Protein 1KGD (pdb70)

InterPro domains:
  IPR000719 Protein kinase domain [PF00069] (12-276)
  IPR000719 Protein kinase domain [PS50011] (12-276)
  IPR001452 SH3 domain [PF07653] (629-674)
  IPR001452 SH3 domain [PS50002] (612-682)
  IPR001452 SH3 domain [SM00326] (615-681)
  IPR001478 PDZ domain [PF00595] (491-567)
  IPR001478 PDZ domain [PS50106] (490-571)
  IPR001478 PDZ domain [SM00228] (499-571)
  IPR004172 L27 domain [PS51022] (343-398)
  IPR004172 L27 domain [PS51022] (402-455)
  IPR004172 L27 domain [SM00569] (346-401)
  IPR004172 L27 domain [SM00569] (405-458)
  IPR008144 Guanylate kinase-like domain [PS50052] (739-911)
  IPR008145 Guanylate kinase/L-type calcium channel beta subunit [PF00625] (738-911)
  IPR008145 Guanylate kinase/L-type calcium channel beta subunit [SM00072] (738-914)
  IPR011009 Protein kinase-like domain superfamily [SSF56112] (7-292)
  IPR014775 L27 domain, C-terminal [PF02828] (347-395)
  IPR014775 L27 domain, C-terminal [PF02828] (406-455)
  IPR020590 Guanylate kinase, conserved site [PS00856] (774-791)
  IPR027417 P-loop containing nucleoside triphosphate hydrolase [G3DSA:3.40.50.300] (742-906)

CATH classification: 3.40.50.300 (+1 more: 3.30.63.10)

Organism: Homo sapiens (NCBI:txid9606)

Structure (mmCIF, N/CA/C/O backbone):
data_1KGD
#
_entry.id   1KGD
#
_cell.length_a   70.341
_cell.length_b   70.341
_cell.length_c   74.861
_cell.angle_alpha   90.00
_cell.angle_beta   90.00
_cell.angle_gamma   120.00
#
_symmetry.space_group_name_H-M   'P 32 2 1'
#
loop_
_entity.id
_entity.type
_entity.pdbx_description
1 polymer 'PERIPHERAL PLASMA MEMBRANE CASK'
2 non-polymer 'FORMIC ACID'
3 water water
#
loop_
_atom_site.group_PDB
_atom_site.id
_atom_site.type_symbol
_atom_site.label_atom_id
_atom_site.label_alt_id
_atom_site.label_comp_id
_atom_site.label_asym_id
_atom_site.label_entity_id
_atom_site.label_seq_id
_atom_site.pdbx_PDB_ins_code
_atom_site.Cartn_x
_atom_site.Cartn_y
_atom_site.Cartn_z
_atom_site.occupancy
_atom_site.B_iso_or_equiv
_atom_site.auth_seq_id
_atom_site.auth_comp_id
_atom_site.auth_asym_id
_atom_site.auth_atom_id
_atom_site.pdbx_PDB_model_num
ATOM 1 N N . HIS A 1 3 ? 23.380 42.595 25.842 1.00 33.59 732 HIS A N 1
ATOM 2 C CA . HIS A 1 3 ? 22.265 42.487 24.900 1.00 32.52 732 HIS A CA 1
ATOM 3 C C . HIS A 1 3 ? 20.904 42.597 25.576 1.00 31.70 732 HIS A C 1
ATOM 4 O O . HIS A 1 3 ? 20.616 41.873 26.528 1.00 32.10 732 HIS A O 1
ATOM 11 N N . MET A 1 4 ? 20.065 43.496 25.071 1.00 30.18 733 MET A N 1
ATOM 12 C CA . MET A 1 4 ? 18.705 43.633 25.575 1.00 29.02 733 MET A CA 1
ATOM 13 C C . MET A 1 4 ? 17.875 42.487 25.006 1.00 27.99 733 MET A C 1
ATOM 14 O O . MET A 1 4 ? 17.115 41.842 25.726 1.00 28.82 733 MET A O 1
ATOM 19 N N . ARG A 1 5 ? 18.020 42.251 23.705 1.00 26.07 734 ARG A N 1
ATOM 20 C CA . ARG A 1 5 ? 17.390 41.114 23.043 1.00 24.43 734 ARG A CA 1
ATOM 21 C C . ARG A 1 5 ? 18.512 40.131 22.762 1.00 23.08 734 ARG A C 1
ATOM 22 O O . ARG A 1 5 ? 19.538 40.502 22.193 1.00 23.22 734 ARG A O 1
ATOM 30 N N . LYS A 1 6 ? 18.323 38.888 23.185 1.00 21.23 735 LYS A N 1
ATOM 31 C CA . LYS A 1 6 ? 19.375 37.880 23.129 1.00 20.38 735 LYS A CA 1
ATOM 32 C C . LYS A 1 6 ? 19.106 36.757 22.136 1.00 18.83 735 LYS A C 1
ATOM 33 O O . LYS A 1 6 ? 19.979 35.907 21.898 1.00 18.31 735 LYS A O 1
ATOM 39 N N . THR A 1 7 ? 17.905 36.744 21.571 1.00 18.02 736 THR A N 1
ATOM 40 C CA . THR A 1 7 ? 17.503 35.675 20.683 1.00 17.59 736 THR A CA 1
ATOM 41 C C . THR A 1 7 ? 16.803 36.269 19.480 1.00 16.83 736 THR A C 1
ATOM 42 O O . THR A 1 7 ? 15.889 37.082 19.615 1.00 17.88 736 THR A O 1
ATOM 46 N N . LEU A 1 8 ? 17.267 35.892 18.298 1.00 15.70 737 LEU A N 1
ATOM 47 C CA . LEU A 1 8 ? 16.619 36.307 17.067 1.00 14.94 737 LEU A CA 1
ATOM 48 C C . LEU A 1 8 ? 15.769 35.132 16.625 1.00 14.78 737 LEU A C 1
ATOM 49 O O . LEU A 1 8 ? 16.285 34.080 16.24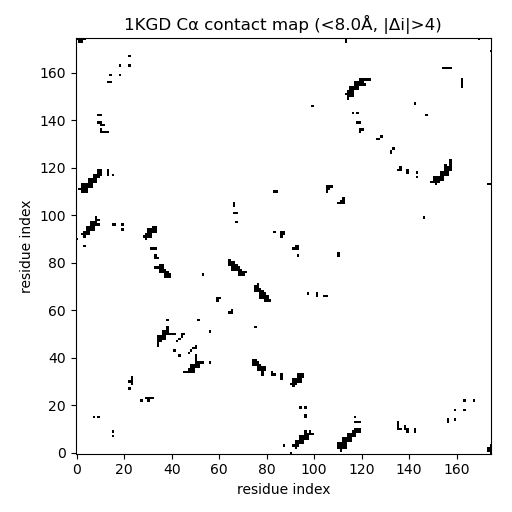2 1.00 14.75 737 LEU A O 1
ATOM 54 N N . VAL A 1 9 ? 14.454 35.301 16.714 1.00 14.13 738 VAL A N 1
ATOM 55 C CA . VAL A 1 9 ? 13.531 34.246 16.319 1.00 14.40 738 VAL A CA 1
ATOM 56 C C . VAL A 1 9 ? 13.045 34.544 14.911 1.00 13.82 738 VAL A C 1
ATOM 57 O O . VAL A 1 9 ? 12.496 35.617 14.658 1.00 14.87 738 VAL A O 1
ATOM 61 N N . LEU A 1 10 ? 13.266 33.606 13.999 1.00 12.81 739 LEU A N 1
ATOM 62 C CA . LEU A 1 10 ? 12.788 33.739 12.625 1.00 12.91 739 LEU A CA 1
ATOM 63 C C . LEU A 1 10 ? 11.588 32.832 12.422 1.00 12.80 739 LEU A C 1
ATOM 64 O O . LEU A 1 10 ? 11.708 31.601 12.436 1.00 13.30 739 LEU A O 1
ATOM 69 N N . LEU A 1 11 ? 10.423 33.450 12.257 1.00 12.44 740 LEU A N 1
ATOM 70 C CA . LEU A 1 11 ? 9.197 32.722 11.964 1.00 12.57 740 LEU A CA 1
ATOM 71 C C . LEU A 1 11 ? 8.993 32.783 10.465 1.00 12.56 740 LEU A C 1
ATOM 72 O O . LEU A 1 11 ? 9.420 33.737 9.805 1.00 12.38 740 LEU A O 1
ATOM 77 N N . GLY A 1 12 ? 8.357 31.759 9.911 1.00 12.76 741 GLY A N 1
ATOM 78 C CA . GLY A 1 12 ? 8.112 31.739 8.485 1.00 13.70 741 GLY A CA 1
ATOM 79 C C . GLY A 1 12 ? 7.747 30.368 7.991 1.00 13.58 741 GLY A C 1
ATOM 80 O O . GLY A 1 12 ? 7.946 29.371 8.679 1.00 14.52 741 GLY A O 1
ATOM 81 N N . ALA A 1 13 ? 7.180 30.321 6.794 1.00 13.87 742 ALA A N 1
ATOM 82 C CA . ALA A 1 13 ? 6.813 29.064 6.167 1.00 15.06 742 ALA A CA 1
ATOM 83 C C . ALA A 1 13 ? 8.056 28.249 5.845 1.00 15.87 742 ALA A C 1
ATOM 84 O O . ALA A 1 13 ? 9.129 28.793 5.586 1.00 15.94 742 ALA A O 1
ATOM 86 N N . HIS A 1 14 ? 7.911 26.934 5.868 1.00 17.22 743 HIS A N 1
ATOM 87 C CA . HIS A 1 14 ? 9.007 26.060 5.512 1.00 19.17 743 HIS A CA 1
ATOM 88 C C . HIS A 1 14 ? 9.414 26.325 4.069 1.00 19.01 743 HIS A C 1
ATOM 89 O O . HIS A 1 14 ? 8.574 26.364 3.169 1.00 20.07 743 HIS A O 1
ATOM 96 N N . GLY A 1 15 ? 10.707 26.555 3.865 1.00 18.71 744 GLY A N 1
ATOM 97 C CA . GLY A 1 15 ? 11.234 26.849 2.548 1.00 18.30 744 GLY A CA 1
ATOM 98 C C . GLY A 1 15 ? 11.268 28.319 2.153 1.00 16.90 744 GLY A C 1
ATOM 99 O O . GLY A 1 15 ? 11.667 28.646 1.036 1.00 17.89 744 GLY A O 1
ATOM 100 N N . VAL A 1 16 ? 10.872 29.216 3.056 1.00 15.13 745 VAL A N 1
ATOM 101 C CA . VAL A 1 16 ? 10.861 30.644 2.733 1.00 14.21 745 VAL A CA 1
ATOM 102 C C . VAL A 1 16 ? 12.273 31.234 2.666 1.00 13.54 745 VAL A C 1
ATOM 103 O O . VAL A 1 16 ? 12.458 32.333 2.149 1.00 14.45 745 VAL A O 1
ATOM 107 N N . GLY A 1 17 ? 13.263 30.510 3.192 1.00 13.21 746 GLY A N 1
ATOM 108 C CA . GLY A 1 17 ? 14.642 30.964 3.138 1.00 13.23 746 GLY A CA 1
ATOM 109 C C . GLY A 1 17 ? 15.298 31.147 4.488 1.00 12.37 746 GLY A C 1
ATOM 110 O O . GLY A 1 17 ? 16.448 31.581 4.547 1.00 12.77 746 GLY A O 1
ATOM 111 N N . ARG A 1 18 ? 14.602 30.814 5.577 1.00 12.54 747 ARG A N 1
ATOM 112 C CA . ARG A 1 18 ? 15.194 31.024 6.906 1.00 12.79 747 ARG A CA 1
ATOM 113 C C . ARG A 1 18 ? 16.483 30.251 7.146 1.00 12.55 747 ARG A C 1
ATOM 114 O O . ARG A 1 18 ? 17.339 30.705 7.905 1.00 12.52 747 ARG A O 1
ATOM 122 N N . ARG A 1 19 ? 16.621 29.073 6.546 1.00 12.86 748 ARG A N 1
ATOM 123 C CA . ARG A 1 19 ? 17.841 28.293 6.763 1.00 14.00 748 ARG A CA 1
ATOM 124 C C . ARG A 1 19 ? 19.033 28.970 6.099 1.00 13.12 748 ARG A C 1
ATOM 125 O O . ARG A 1 19 ? 20.098 29.088 6.701 1.00 12.94 748 ARG A O 1
ATOM 133 N N . HIS A 1 20 ? 18.848 29.453 4.877 1.00 13.23 749 HIS A N 1
ATOM 134 C CA . HIS A 1 20 ? 19.901 30.218 4.218 1.00 13.49 749 HIS A CA 1
ATOM 135 C C . HIS A 1 20 ? 20.222 31.493 4.988 1.00 12.92 749 HIS A C 1
ATOM 136 O O . HIS A 1 20 ? 21.388 31.852 5.161 1.00 13.34 749 HIS A O 1
ATOM 143 N N . ILE A 1 21 ? 19.186 32.194 5.437 1.00 12.45 750 ILE A N 1
ATOM 144 C CA . ILE A 1 21 ? 19.379 33.436 6.173 1.00 12.40 750 ILE A CA 1
ATOM 145 C C . ILE A 1 21 ? 20.147 33.203 7.469 1.00 11.74 750 ILE A C 1
ATOM 146 O O . ILE A 1 21 ? 21.130 33.891 7.747 1.00 12.17 750 ILE A O 1
ATOM 151 N N . LYS A 1 22 ? 19.714 32.211 8.241 1.00 11.81 751 LYS A N 1
ATOM 152 C CA . LYS A 1 22 ? 20.358 31.880 9.503 1.00 12.27 751 LYS A CA 1
ATOM 153 C C . LYS A 1 22 ? 21.817 31.484 9.296 1.00 11.98 751 LYS A C 1
ATOM 154 O O . LYS A 1 22 ? 22.712 31.987 9.977 1.00 12.13 751 LYS A O 1
ATOM 160 N N . ASN A 1 23 ? 22.063 30.565 8.371 1.00 11.49 752 ASN A N 1
ATOM 161 C CA . ASN A 1 23 ? 23.429 30.107 8.164 1.00 11.54 752 ASN A CA 1
ATOM 162 C C . ASN A 1 23 ? 24.318 31.222 7.633 1.00 11.50 752 ASN A C 1
ATOM 163 O O . ASN A 1 23 ? 25.481 31.329 8.010 1.00 11.86 752 ASN A O 1
ATOM 168 N N . THR A 1 24 ? 23.775 32.065 6.762 1.00 11.40 753 THR A N 1
ATOM 169 C CA . THR A 1 24 ? 24.551 33.183 6.237 1.00 11.48 753 THR A CA 1
ATOM 170 C C . THR A 1 24 ? 24.895 34.189 7.326 1.00 11.51 753 THR A C 1
ATOM 171 O O . THR A 1 24 ? 26.032 34.656 7.405 1.00 11.91 753 THR A O 1
ATOM 175 N N . LEU A 1 25 ? 23.939 34.514 8.189 1.00 11.38 754 LEU A N 1
ATOM 176 C CA . LEU A 1 25 ? 24.225 35.460 9.261 1.00 11.78 754 LEU A CA 1
ATOM 177 C C . LEU A 1 25 ? 25.326 34.961 10.186 1.00 11.80 754 LEU A C 1
ATOM 178 O O . LEU A 1 25 ? 26.202 35.732 10.591 1.00 12.48 754 LEU A O 1
ATOM 183 N N . ILE A 1 26 ? 25.283 33.679 10.540 1.00 11.92 755 ILE A N 1
ATOM 184 C CA . ILE A 1 26 ? 26.299 33.120 11.431 1.00 12.66 755 ILE A CA 1
ATOM 185 C C . ILE A 1 26 ? 27.656 33.041 10.730 1.00 13.06 755 ILE A C 1
ATOM 186 O O . ILE A 1 26 ? 28.680 33.373 11.315 1.00 13.65 755 ILE A O 1
ATOM 191 N N . THR A 1 27 ? 27.667 32.617 9.473 1.00 13.10 756 THR A N 1
ATOM 192 C CA . THR A 1 27 ? 28.913 32.518 8.708 1.00 13.59 756 THR A CA 1
ATOM 193 C C . THR A 1 27 ? 29.571 33.890 8.535 1.00 14.28 756 THR A C 1
ATOM 194 O O . THR A 1 27 ? 30.781 34.035 8.619 1.00 14.39 756 THR A O 1
ATOM 198 N N A LYS A 1 28 ? 28.743 34.895 8.304 0.50 14.34 757 LYS A N 1
ATOM 199 N N B LYS A 1 28 ? 28.742 34.895 8.305 0.50 14.34 757 LYS A N 1
ATOM 200 C CA A LYS A 1 28 ? 29.198 36.268 8.139 0.50 15.12 757 LYS A CA 1
ATOM 201 C CA B LYS A 1 28 ? 29.198 36.267 8.139 0.50 15.12 757 LYS A CA 1
ATOM 202 C C A LYS A 1 28 ? 29.738 36.838 9.441 0.50 14.82 757 LYS A C 1
ATOM 203 C C B LYS A 1 28 ? 29.736 36.841 9.441 0.50 14.82 757 LYS A C 1
ATOM 204 O O A LYS A 1 28 ? 30.826 37.417 9.481 0.50 15.05 757 LYS A O 1
ATOM 205 O O B LYS A 1 28 ? 30.628 37.692 9.424 0.50 15.02 757 LYS A O 1
ATOM 216 N N . HIS A 1 29 ? 28.964 36.648 10.504 1.00 14.33 758 HIS A N 1
ATOM 217 C CA . HIS A 1 29 ? 29.269 37.205 11.819 1.00 14.44 758 HIS A CA 1
ATOM 218 C C . HIS A 1 29 ? 29.290 36.152 12.921 1.00 14.66 758 HIS A C 1
ATOM 219 O O . HIS A 1 29 ? 28.446 36.168 13.815 1.00 14.35 758 HIS A O 1
ATOM 226 N N . PRO A 1 30 ? 30.269 35.253 12.887 1.00 15.07 759 PRO A N 1
ATOM 227 C CA . PRO A 1 30 ? 30.323 34.176 13.879 1.00 15.91 759 PRO A CA 1
ATOM 228 C C . PRO A 1 30 ? 30.692 34.697 15.264 1.00 16.02 759 PRO A C 1
ATOM 229 O O . PRO A 1 30 ? 30.572 33.973 16.249 1.00 15.89 759 PRO A O 1
ATOM 233 N N . ASP A 1 31 ? 31.109 35.956 15.325 1.00 16.80 760 ASP A N 1
ATOM 234 C CA . ASP A 1 31 ? 31.391 36.620 16.589 1.00 17.97 760 ASP A CA 1
ATOM 235 C C . ASP A 1 31 ? 30.155 37.314 17.154 1.00 17.72 760 ASP A C 1
ATOM 236 O O . ASP A 1 31 ? 30.224 37.932 18.221 1.00 18.65 760 ASP A O 1
ATOM 241 N N A ARG A 1 32 ? 29.024 37.201 16.456 0.50 16.90 761 ARG A N 1
ATOM 242 N N B ARG A 1 32 ? 29.024 37.200 16.457 0.50 16.90 761 ARG A N 1
ATOM 243 C CA A ARG A 1 32 ? 27.790 37.855 16.889 0.50 16.83 761 ARG A CA 1
ATOM 244 C CA B ARG A 1 32 ? 27.790 37.855 16.889 0.50 16.83 761 ARG A CA 1
ATOM 245 C C A ARG A 1 32 ? 26.636 36.872 17.091 0.50 16.36 761 ARG A C 1
ATOM 246 C C B ARG A 1 32 ? 26.639 36.868 17.094 0.50 16.36 761 ARG A C 1
ATOM 247 O O A ARG A 1 32 ? 25.870 36.993 18.047 0.50 16.28 761 ARG A O 1
ATOM 248 O O B ARG A 1 32 ? 25.799 37.066 17.971 0.50 16.27 761 ARG A O 1
ATOM 253 N N . PHE A 1 33 ? 26.504 35.914 16.175 1.00 15.64 762 PHE A N 1
ATOM 254 C CA . PHE A 1 33 ? 25.393 34.946 16.213 1.00 15.07 762 PHE A CA 1
ATOM 255 C C . PHE A 1 33 ? 25.833 33.501 16.371 1.00 14.34 762 PHE A C 1
ATOM 256 O O . PHE A 1 33 ? 26.921 33.127 15.927 1.00 14.35 762 PHE A O 1
ATOM 264 N N . ALA A 1 34 ? 24.961 32.676 16.952 1.00 14.49 763 ALA A N 1
ATOM 265 C CA . ALA A 1 34 ? 25.195 31.239 17.015 1.00 14.72 763 ALA A CA 1
ATOM 266 C C . ALA A 1 34 ? 23.856 30.515 16.950 1.00 14.85 763 ALA A C 1
ATOM 267 O O . ALA A 1 34 ? 22.807 31.094 17.251 1.00 15.17 763 ALA A O 1
ATOM 269 N N . TYR A 1 35 ? 23.898 29.253 16.541 1.00 15.08 764 TYR A N 1
ATOM 270 C CA . TYR A 1 35 ? 22.706 28.422 16.433 1.00 15.55 764 TYR A CA 1
ATOM 271 C C . TYR A 1 35 ? 22.780 27.290 17.454 1.00 16.37 764 TYR A C 1
ATOM 272 O O . TYR A 1 35 ? 23.790 26.590 17.517 1.00 16.21 764 TYR A O 1
ATOM 281 N N . PRO A 1 36 ? 21.748 27.121 18.283 1.00 17.21 765 PRO A N 1
ATOM 282 C CA . PRO A 1 36 ? 21.751 26.037 19.274 1.00 18.29 765 PRO A CA 1
ATOM 283 C C . PRO A 1 36 ? 21.510 24.703 18.593 1.00 19.23 765 PRO A C 1
ATOM 284 O O . PRO A 1 36 ? 20.436 24.487 18.043 1.00 19.71 765 PRO A O 1
ATOM 288 N N . ILE A 1 37 ? 22.501 23.821 18.611 1.00 19.51 766 ILE A N 1
ATOM 289 C CA . ILE A 1 37 ? 22.345 22.514 17.985 1.00 20.26 766 ILE A CA 1
ATOM 290 C C . ILE A 1 37 ? 21.346 21.669 18.765 1.00 20.13 766 ILE A C 1
ATOM 291 O O . ILE A 1 37 ? 21.166 21.853 19.969 1.00 20.20 766 ILE A O 1
ATOM 296 N N . PRO A 1 38 ? 20.686 20.747 18.081 1.00 20.31 767 PRO A N 1
ATOM 297 C CA . PRO A 1 38 ? 19.696 19.897 18.738 1.00 20.18 767 PRO A CA 1
ATOM 298 C C . PRO A 1 38 ? 20.281 18.728 19.520 1.00 20.31 767 PRO A C 1
ATOM 299 O O . PRO A 1 38 ? 21.429 18.320 19.329 1.00 19.82 767 PRO A O 1
ATOM 303 N N . HIS A 1 39 ? 19.458 18.210 20.421 1.00 20.39 768 HIS A N 1
ATOM 304 C CA . HIS A 1 39 ? 19.723 16.958 21.110 1.00 21.10 768 HIS A CA 1
ATOM 305 C C . HIS A 1 39 ? 18.987 15.888 20.324 1.00 21.54 768 HIS A C 1
ATOM 306 O O . HIS A 1 39 ? 17.959 16.162 19.692 1.00 21.62 768 HIS A O 1
ATOM 313 N N . THR A 1 40 ? 19.510 14.673 20.350 1.00 22.49 769 THR A N 1
ATOM 314 C CA . THR A 1 40 ? 18.843 13.579 19.658 1.00 23.50 769 THR A CA 1
ATOM 315 C C . THR A 1 40 ? 19.038 12.251 20.375 1.00 24.19 769 THR A C 1
ATOM 316 O O . THR A 1 40 ? 20.039 12.046 21.067 1.00 23.81 769 THR A O 1
ATOM 320 N N . THR A 1 41 ? 18.064 11.358 20.218 1.00 25.49 770 THR A N 1
ATOM 321 C CA . THR A 1 41 ? 18.157 10.020 20.791 1.00 27.09 770 THR A CA 1
ATOM 322 C C . THR A 1 41 ? 18.659 9.037 19.744 1.00 28.68 770 THR A C 1
ATOM 323 O O . THR A 1 41 ? 18.722 7.837 19.994 1.00 29.00 770 THR A O 1
ATOM 327 N N . ARG A 1 42 ? 18.992 9.543 18.562 1.00 30.47 771 ARG A N 1
ATOM 328 C CA . ARG A 1 42 ? 19.536 8.695 17.515 1.00 32.47 771 ARG A CA 1
ATOM 329 C C . ARG A 1 42 ? 20.971 8.344 17.878 1.00 33.53 771 ARG A C 1
ATOM 330 O O . ARG A 1 42 ? 21.778 9.229 18.147 1.00 33.56 771 ARG A O 1
ATOM 338 N N . PRO A 1 43 ? 21.284 7.054 17.916 1.00 34.85 772 PRO A N 1
ATOM 339 C CA . PRO A 1 43 ? 22.643 6.599 18.221 1.00 35.67 772 PRO A CA 1
ATOM 340 C C . PRO A 1 43 ? 23.659 7.262 17.296 1.00 36.38 772 PRO A C 1
ATOM 341 O O . PRO A 1 43 ? 23.431 7.330 16.089 1.00 36.82 772 PRO A O 1
ATOM 345 N N . PRO A 1 44 ? 24.746 7.773 17.865 1.00 37.03 773 PRO A N 1
ATOM 346 C CA . PRO A 1 44 ? 25.803 8.431 17.089 1.00 37.55 773 PRO A CA 1
ATOM 347 C C . PRO A 1 44 ? 26.522 7.463 16.153 1.00 38.10 773 PRO A C 1
ATOM 348 O O . PRO A 1 44 ? 27.269 6.604 16.617 1.00 38.30 773 PRO A O 1
ATOM 352 N N . GLU A 1 48 ? 31.025 11.168 15.040 1.00 44.17 777 GLU A N 1
ATOM 353 C CA . GLU A 1 48 ? 29.911 12.086 15.245 1.00 43.84 777 GLU A CA 1
ATOM 354 C C . GLU A 1 48 ? 30.336 13.268 16.104 1.00 43.31 777 GLU A C 1
ATOM 355 O O . GLU A 1 48 ? 30.110 14.425 15.746 1.00 43.65 777 GLU A O 1
ATOM 361 N N . GLU A 1 49 ? 30.954 12.961 17.238 1.00 42.46 778 GLU A N 1
ATOM 362 C CA . GLU A 1 49 ? 31.418 13.970 18.183 1.00 41.40 778 GLU A CA 1
ATOM 363 C C . GLU A 1 49 ? 30.260 14.670 18.886 1.00 40.30 778 GLU A C 1
ATOM 364 O O . GLU A 1 49 ? 29.542 15.481 18.291 1.00 40.18 778 GLU A O 1
ATOM 370 N N . ASN A 1 50 ? 30.077 14.333 20.158 1.00 38.87 779 ASN A N 1
ATOM 371 C CA . ASN A 1 50 ? 29.026 14.928 20.965 1.00 37.41 779 ASN A CA 1
ATOM 372 C C . ASN A 1 50 ? 29.264 16.424 21.096 1.00 36.51 779 ASN A C 1
ATOM 373 O O . ASN A 1 50 ? 30.338 16.854 21.520 1.00 36.60 779 ASN A O 1
ATOM 378 N N . GLY A 1 51 ? 28.274 17.218 20.707 1.00 35.29 780 GLY A N 1
ATOM 379 C CA . GLY A 1 51 ? 28.399 18.657 20.803 1.00 33.89 780 GLY A CA 1
ATOM 380 C C . GLY A 1 51 ? 28.817 19.341 19.517 1.00 32.86 780 GLY A C 1
ATOM 381 O O . GLY A 1 51 ? 28.946 20.561 19.489 1.00 32.83 780 GLY A O 1
ATOM 382 N N . LYS A 1 52 ? 29.025 18.570 18.453 1.00 31.87 781 LYS A N 1
ATOM 383 C CA . LYS A 1 52 ? 29.406 19.149 17.166 1.00 31.29 781 LYS A CA 1
ATOM 384 C C . LYS A 1 52 ? 28.166 19.584 16.388 1.00 30.21 781 LYS A C 1
ATOM 385 O O . LYS A 1 52 ? 27.936 20.776 16.183 1.00 30.33 781 LYS A O 1
ATOM 391 N N . ASN A 1 53 ? 27.378 18.611 15.948 1.00 29.19 782 ASN A N 1
ATOM 392 C CA . ASN A 1 53 ? 26.136 18.901 15.247 1.00 28.25 782 ASN A CA 1
ATOM 393 C C . ASN A 1 53 ? 24.927 18.489 16.078 1.00 26.94 782 ASN A C 1
ATOM 394 O O . ASN A 1 53 ? 23.821 18.987 15.863 1.00 26.57 782 ASN A O 1
ATOM 399 N N . TYR A 1 54 ? 25.150 17.578 17.021 1.00 26.11 783 TYR A N 1
ATOM 400 C CA . TYR A 1 54 ? 24.101 17.121 17.922 1.00 25.11 783 TYR A CA 1
ATOM 401 C C . TYR A 1 54 ? 24.665 16.809 19.290 1.00 24.65 783 TYR A C 1
ATOM 402 O O . TYR A 1 54 ? 25.853 16.519 19.438 1.00 24.63 783 TYR A O 1
ATOM 411 N N . TYR A 1 55 ? 23.796 16.878 20.291 1.00 23.61 784 TYR A N 1
ATOM 412 C CA . TY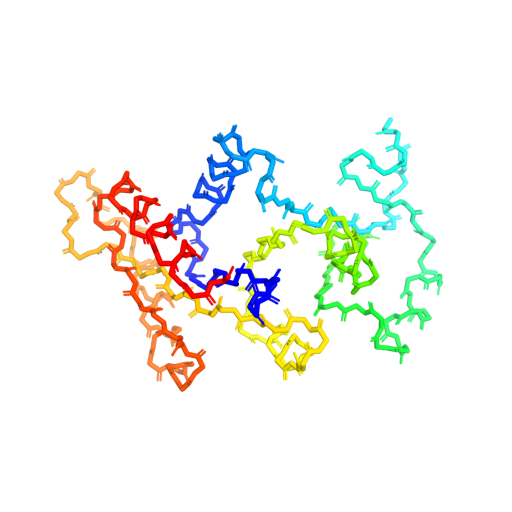R A 1 55 ? 24.095 16.348 21.612 1.00 23.45 784 TYR A CA 1
ATOM 413 C C . TYR A 1 55 ? 23.323 15.026 21.652 1.00 23.48 784 TYR A C 1
ATOM 414 O O . TYR A 1 55 ? 22.148 14.982 21.276 1.00 23.71 784 TYR A O 1
ATOM 423 N N . PHE A 1 56 ? 23.987 13.953 22.072 1.00 23.49 785 PHE A N 1
ATOM 424 C CA . PHE A 1 56 ? 23.366 12.625 22.100 1.00 23.58 785 PHE A CA 1
ATOM 425 C C . PHE A 1 56 ? 22.853 12.320 23.501 1.00 23.32 785 PHE A C 1
ATOM 426 O O . PHE A 1 56 ? 23.600 12.393 24.475 1.00 23.31 785 PHE A O 1
ATOM 434 N N A VAL A 1 57 ? 21.586 11.927 23.584 0.40 23.22 786 VAL A N 1
ATOM 435 N N B VAL A 1 57 ? 21.586 11.925 23.584 0.30 23.24 786 VAL A N 1
ATOM 436 N N C VAL A 1 57 ? 21.586 11.925 23.584 0.30 23.24 786 VAL A N 1
ATOM 437 C CA A VAL A 1 57 ? 20.951 11.652 24.863 0.40 23.26 786 VAL A CA 1
ATOM 438 C CA B VAL A 1 57 ? 20.951 11.652 24.863 0.30 23.26 786 VAL A CA 1
ATOM 439 C CA C VAL A 1 57 ? 20.951 11.652 24.863 0.30 23.26 786 VAL A CA 1
ATOM 440 C C A VAL A 1 57 ? 20.066 10.411 24.778 0.40 23.23 786 VAL A C 1
ATOM 441 C C B VAL A 1 57 ? 20.066 10.411 24.778 0.30 23.23 786 VAL A C 1
ATOM 442 C C C VAL A 1 57 ? 20.066 10.411 24.778 0.30 23.23 786 VAL A C 1
ATOM 443 O O A VAL A 1 57 ? 19.557 10.075 23.708 0.40 23.27 786 VAL A O 1
ATOM 444 O O B VAL A 1 57 ? 19.564 10.070 23.706 0.30 23.26 786 VAL A O 1
ATOM 445 O O C VAL A 1 57 ? 19.564 10.070 23.706 0.30 23.26 786 VAL A O 1
ATOM 455 N N . SER A 1 58 ? 19.881 9.732 25.904 1.00 23.04 787 SER A N 1
ATOM 456 C CA . SER A 1 58 ? 19.038 8.541 25.914 1.00 23.23 787 SER A CA 1
ATOM 457 C C . SER A 1 58 ? 17.575 8.957 25.787 1.00 23.72 787 SER A C 1
ATOM 458 O O . SER A 1 58 ? 17.210 10.091 26.100 1.00 22.74 787 SER A O 1
ATOM 461 N N . HIS A 1 59 ? 16.739 8.037 25.320 1.00 24.46 788 HIS A N 1
ATOM 462 C CA . HIS A 1 59 ? 15.313 8.306 25.208 1.00 25.79 788 HIS A CA 1
ATOM 463 C C . HIS A 1 59 ? 14.729 8.682 26.569 1.00 25.89 788 HIS A C 1
ATOM 464 O O . HIS A 1 59 ? 14.013 9.671 26.694 1.00 25.94 788 HIS A O 1
ATOM 471 N N . ASP A 1 60 ? 15.047 7.898 27.595 1.00 26.32 789 ASP A N 1
ATOM 472 C CA . ASP A 1 60 ? 14.522 8.166 28.931 1.00 27.15 789 ASP A CA 1
ATOM 473 C C . ASP A 1 60 ? 14.969 9.522 29.469 1.00 27.07 789 ASP A C 1
ATOM 474 O O . ASP A 1 60 ? 14.196 10.226 30.116 1.00 26.95 789 ASP A O 1
ATOM 479 N N . GLN A 1 61 ? 16.217 9.897 29.209 1.00 27.17 790 GLN A N 1
ATOM 480 C CA . GLN A 1 61 ? 16.689 11.178 29.710 1.00 27.65 790 GLN A CA 1
ATOM 481 C C . GLN A 1 61 ? 15.993 12.327 28.988 1.00 27.84 790 GLN A C 1
ATOM 482 O O . GLN A 1 61 ? 15.595 13.307 29.617 1.00 27.55 790 GLN A O 1
ATOM 488 N N . MET A 1 62 ? 15.830 12.209 27.673 1.00 28.16 791 MET A N 1
ATOM 489 C CA . MET A 1 62 ? 15.150 13.266 26.930 1.00 28.78 791 MET A CA 1
ATOM 490 C C . MET A 1 62 ? 13.698 13.402 27.379 1.00 29.50 791 MET A C 1
ATOM 491 O O . MET A 1 62 ? 13.202 14.514 27.552 1.00 29.06 791 MET A O 1
ATOM 496 N N . MET A 1 63 ? 13.028 12.269 27.578 1.00 30.23 792 MET A N 1
ATOM 497 C CA . MET A 1 63 ? 11.636 12.279 28.020 1.00 31.72 792 MET A CA 1
ATOM 498 C C . MET A 1 63 ? 11.510 12.941 29.387 1.00 32.17 792 MET A C 1
ATOM 499 O O . MET A 1 63 ? 10.601 13.739 29.611 1.00 32.28 792 MET A O 1
ATOM 504 N N . GLN A 1 64 ? 12.430 12.623 30.294 1.00 32.95 793 GLN A N 1
ATOM 505 C CA . GLN A 1 64 ? 12.410 13.225 31.624 1.00 33.95 793 GLN A CA 1
ATOM 506 C C . GLN A 1 64 ? 12.579 14.737 31.531 1.00 34.11 793 GLN A C 1
ATOM 507 O O . GLN A 1 64 ? 11.893 15.492 32.217 1.00 34.30 793 GLN A O 1
ATOM 513 N N . ASP A 1 65 ? 13.490 15.174 30.667 1.00 34.25 794 ASP A N 1
ATOM 514 C CA . ASP A 1 65 ? 13.763 16.599 30.508 1.00 34.65 794 ASP A CA 1
ATOM 515 C C . ASP A 1 65 ? 12.596 17.347 29.868 1.00 34.96 794 ASP A C 1
ATOM 516 O O . ASP A 1 65 ? 12.283 18.470 30.264 1.00 34.94 794 ASP A O 1
ATOM 521 N N . ILE A 1 66 ? 11.960 16.727 28.879 1.00 35.48 795 ILE A N 1
ATOM 522 C CA . ILE A 1 66 ? 10.790 17.319 28.239 1.00 36.34 795 ILE A CA 1
ATOM 523 C C . ILE A 1 66 ? 9.662 17.493 29.252 1.00 36.90 795 ILE A C 1
ATOM 524 O O . ILE A 1 66 ? 9.023 18.544 29.313 1.00 37.04 795 ILE A O 1
ATOM 529 N N . SER A 1 67 ? 9.431 16.458 30.054 1.00 37.50 796 SER A N 1
ATOM 530 C CA . SER A 1 67 ? 8.381 16.496 31.064 1.00 38.22 796 SER A CA 1
ATOM 531 C C . SER A 1 67 ? 8.670 17.582 32.094 1.00 38.48 796 SER A C 1
ATOM 532 O O . SER A 1 67 ? 7.755 18.101 32.736 1.00 38.75 796 SER A O 1
ATOM 535 N N . ASN A 1 68 ? 9.948 17.914 32.254 1.00 38.81 797 ASN A N 1
ATOM 536 C CA . ASN A 1 68 ? 10.359 18.968 33.173 1.00 38.90 797 ASN A CA 1
ATOM 537 C C . ASN A 1 68 ? 10.481 20.305 32.449 1.00 38.74 797 ASN A C 1
ATOM 538 O O . ASN A 1 68 ? 11.099 21.240 32.956 1.00 38.93 797 ASN A O 1
ATOM 543 N N . ASN A 1 69 ? 9.886 20.377 31.260 1.00 38.46 798 ASN A N 1
ATOM 544 C CA . ASN A 1 69 ? 9.887 21.585 30.437 1.00 38.20 798 ASN A CA 1
ATOM 545 C C . ASN A 1 69 ? 11.277 22.155 30.149 1.00 37.63 798 ASN A C 1
ATOM 546 O O . ASN A 1 69 ? 11.476 23.370 30.195 1.00 37.63 798 ASN A O 1
ATOM 551 N N . GLU A 1 70 ? 12.231 21.281 29.844 1.00 36.70 799 GLU A N 1
ATOM 552 C CA . GLU A 1 70 ? 13.594 21.719 29.546 1.00 35.87 799 GLU A CA 1
ATOM 553 C C . GLU A 1 70 ? 13.829 21.898 28.046 1.00 34.88 799 GLU A C 1
ATOM 554 O O . GLU A 1 70 ? 14.908 22.319 27.628 1.00 34.35 799 GLU A O 1
ATOM 560 N N . TYR A 1 71 ? 12.818 21.583 27.242 1.00 33.85 800 TYR A N 1
ATOM 561 C CA . TYR A 1 71 ? 12.934 21.684 25.790 1.00 33.15 800 TYR A CA 1
ATOM 562 C C . TYR A 1 71 ? 12.075 22.773 25.170 1.00 33.27 800 TYR A C 1
ATOM 563 O O . TYR A 1 71 ? 10.940 23.006 25.584 1.00 33.40 800 TYR A O 1
ATOM 572 N N . LEU A 1 72 ? 12.635 23.426 24.158 1.00 33.27 801 LEU A N 1
ATOM 573 C CA . LEU A 1 72 ? 11.936 24.464 23.431 1.00 33.41 801 LEU A CA 1
ATOM 574 C C . LEU A 1 72 ? 11.017 23.837 22.397 1.00 33.25 801 LEU A C 1
ATOM 575 O O . LEU A 1 72 ? 9.838 24.175 22.308 1.00 33.53 801 LEU A O 1
ATOM 580 N N . GLU A 1 73 ? 11.571 22.911 21.624 1.00 32.87 802 GLU A N 1
ATOM 581 C CA . GLU A 1 73 ? 10.841 22.222 20.573 1.00 32.70 802 GLU A CA 1
ATOM 582 C C . GLU A 1 73 ? 11.330 20.787 20.539 1.00 32.79 802 GLU A C 1
ATOM 583 O O . GLU A 1 73 ? 12.427 20.496 21.007 1.00 31.85 802 GLU A O 1
ATOM 589 N N . TYR A 1 74 ? 10.518 19.891 19.993 1.00 33.14 803 TYR A N 1
ATOM 590 C CA . TYR A 1 74 ? 10.909 18.494 19.859 1.00 33.98 803 TYR A CA 1
ATOM 591 C C . TYR A 1 74 ? 10.011 17.765 18.865 1.00 34.16 803 TYR A C 1
ATOM 592 O O . TYR A 1 74 ? 8.864 18.162 18.636 1.00 34.05 803 TYR A O 1
ATOM 601 N N . GLY A 1 75 ? 10.546 16.707 18.269 1.00 34.76 804 GLY A N 1
ATOM 602 C CA . GLY A 1 75 ? 9.814 15.921 17.294 1.00 35.79 804 GLY A CA 1
ATOM 603 C C . GLY A 1 75 ? 10.474 14.579 17.051 1.00 36.40 804 GLY A C 1
ATOM 604 O O . GLY A 1 75 ? 11.582 14.329 17.525 1.00 36.33 804 GLY A O 1
ATOM 605 N N . SER A 1 76 ? 9.794 13.714 16.306 1.00 37.19 805 SER A N 1
ATOM 606 C CA . SER A 1 76 ? 10.310 12.379 16.030 1.00 38.08 805 SER A CA 1
ATOM 607 C C . SER A 1 76 ? 10.623 12.153 14.555 1.00 38.48 805 SER A C 1
ATOM 608 O O . SER A 1 76 ? 9.966 12.711 13.673 1.00 38.61 805 SER A O 1
ATOM 611 N N . HIS A 1 77 ? 11.632 11.326 14.299 1.00 39.01 806 HIS A N 1
ATOM 612 C CA . HIS A 1 77 ? 12.026 10.978 12.940 1.00 39.54 806 HIS A CA 1
ATOM 613 C C . HIS A 1 77 ? 12.744 9.635 12.919 1.00 39.59 806 HIS A C 1
ATOM 614 O O . HIS A 1 77 ? 13.797 9.479 13.537 1.00 39.76 806 HIS A O 1
ATOM 621 N N . GLU A 1 78 ? 12.163 8.669 12.213 1.00 39.62 807 GLU A N 1
ATOM 622 C CA . GLU A 1 78 ? 12.752 7.337 12.081 1.00 39.59 807 GLU A CA 1
ATOM 623 C C . GLU A 1 78 ? 13.070 6.673 13.422 1.00 39.11 807 GLU A C 1
ATOM 624 O O . GLU A 1 78 ? 14.207 6.267 13.662 1.00 39.23 807 GLU A O 1
ATOM 630 N N . ASP A 1 79 ? 12.064 6.568 14.287 1.00 38.56 808 ASP A N 1
ATOM 631 C CA . ASP A 1 79 ? 12.215 5.927 15.598 1.00 37.92 808 ASP A CA 1
ATOM 632 C C . ASP A 1 79 ? 13.098 6.713 16.569 1.00 36.83 808 ASP A C 1
ATOM 633 O O . ASP A 1 79 ? 13.342 6.271 17.693 1.00 36.97 808 ASP A O 1
ATOM 638 N N . ALA A 1 80 ? 13.576 7.874 16.136 1.00 35.42 809 ALA A N 1
ATOM 639 C CA . ALA A 1 80 ? 14.430 8.699 16.982 1.00 33.85 809 ALA A CA 1
ATOM 640 C C . ALA A 1 80 ? 13.770 10.033 17.302 1.00 32.80 809 ALA A C 1
ATOM 641 O O . ALA A 1 80 ? 12.862 10.477 16.601 1.00 32.98 809 ALA A O 1
ATOM 643 N N A MET A 1 81 ? 14.239 10.671 18.367 0.50 31.90 810 MET A N 1
ATOM 644 N N B MET A 1 81 ? 14.239 10.672 18.367 0.50 31.90 810 MET A N 1
ATOM 645 C CA A MET A 1 81 ? 13.702 11.961 18.782 0.50 31.39 810 MET A CA 1
ATOM 646 C CA B MET A 1 81 ? 13.702 11.961 18.782 0.50 31.39 810 MET A CA 1
ATOM 647 C C A MET A 1 81 ? 14.744 13.060 18.629 0.50 30.85 810 MET A C 1
ATOM 648 C C B MET A 1 81 ? 14.743 13.061 18.633 0.50 30.85 810 MET A C 1
ATOM 649 O O A MET A 1 81 ? 15.941 12.815 18.754 0.50 30.66 810 MET A O 1
ATOM 650 O O B MET A 1 81 ? 15.943 12.790 18.618 0.50 30.66 810 MET A O 1
ATOM 659 N N . TYR A 1 82 ? 14.274 14.270 18.346 1.00 29.78 811 TYR A N 1
ATOM 660 C CA . TYR A 1 82 ? 15.149 15.419 18.179 1.00 28.41 811 TYR A CA 1
ATOM 661 C C . TYR A 1 82 ? 14.517 16.578 18.917 1.00 27.22 811 TYR A C 1
ATOM 662 O O . TYR A 1 82 ? 13.297 16.691 18.962 1.00 27.27 811 TYR A O 1
ATOM 671 N N . GLY A 1 83 ? 15.335 17.446 19.496 1.00 25.86 812 GLY A N 1
ATOM 672 C CA . GLY A 1 83 ? 14.791 18.589 20.200 1.00 24.96 812 GLY A CA 1
ATOM 673 C C . GLY A 1 83 ? 15.835 19.644 20.477 1.00 24.19 812 GLY A C 1
ATOM 674 O O . GLY A 1 83 ? 17.030 19.360 20.467 1.00 24.54 812 GLY A O 1
ATOM 675 N N . THR A 1 84 ? 15.385 20.870 20.717 1.00 23.46 813 THR A N 1
ATOM 676 C CA . THR A 1 84 ? 16.297 21.947 21.074 1.00 23.46 813 THR A CA 1
ATOM 677 C C . THR A 1 84 ? 16.099 22.231 22.545 1.00 23.46 813 THR A C 1
ATOM 678 O O . THR A 1 84 ? 15.004 22.599 22.976 1.00 23.35 813 THR A O 1
ATOM 682 N N . LYS A 1 85 ? 17.166 22.056 23.313 1.00 23.57 814 LYS A N 1
ATOM 683 C CA . LYS A 1 85 ? 17.115 22.222 24.756 1.00 24.34 814 LYS A CA 1
ATOM 684 C C . LYS A 1 85 ? 17.343 23.685 25.115 1.00 24.28 814 LYS A C 1
ATOM 685 O O . LYS A 1 85 ? 18.168 24.362 24.503 1.00 24.16 814 LYS A O 1
ATOM 691 N N . LEU A 1 86 ? 16.601 24.176 26.100 1.00 24.66 815 LEU A N 1
ATOM 692 C CA . LEU A 1 86 ? 16.752 25.554 26.547 1.00 24.69 815 LEU A CA 1
ATOM 693 C C . LEU A 1 86 ? 18.179 25.809 27.033 1.00 24.23 815 LEU A C 1
ATOM 694 O O . LEU A 1 86 ? 18.742 26.883 26.805 1.00 23.92 815 LEU A O 1
ATOM 699 N N . GLU A 1 87 ? 18.769 24.815 27.688 1.00 23.84 816 GLU A N 1
ATOM 700 C CA . GLU A 1 87 ? 20.135 24.952 28.183 1.00 23.69 816 GLU A CA 1
ATOM 701 C C . GLU A 1 87 ? 21.111 25.305 27.054 1.00 22.69 816 GLU A C 1
ATOM 702 O O . GLU A 1 87 ? 22.064 26.061 27.252 1.00 22.33 816 GLU A O 1
ATOM 708 N N . THR A 1 88 ? 20.873 24.760 25.867 1.00 21.69 817 THR A N 1
ATOM 709 C CA . THR A 1 88 ? 21.757 25.031 24.740 1.00 20.82 817 THR A CA 1
ATOM 710 C C . THR A 1 88 ? 21.715 26.510 24.366 1.00 20.27 817 THR A C 1
ATOM 711 O O . THR A 1 88 ? 22.740 27.110 24.029 1.00 19.70 817 THR A O 1
ATOM 715 N N . ILE A 1 89 ? 20.521 27.094 24.426 1.00 20.12 818 ILE A N 1
ATOM 716 C CA . ILE A 1 89 ? 20.353 28.512 24.152 1.00 20.66 818 ILE A CA 1
ATOM 717 C C . ILE A 1 89 ? 21.037 29.335 25.248 1.00 20.62 818 ILE A C 1
ATOM 718 O O . ILE A 1 89 ? 21.699 30.334 24.968 1.00 20.27 818 ILE A O 1
ATOM 723 N N . ARG A 1 90 ? 20.903 28.888 26.496 1.00 20.73 819 ARG A N 1
ATOM 724 C CA . ARG A 1 90 ? 21.540 29.576 27.620 1.00 21.52 819 ARG A CA 1
ATOM 725 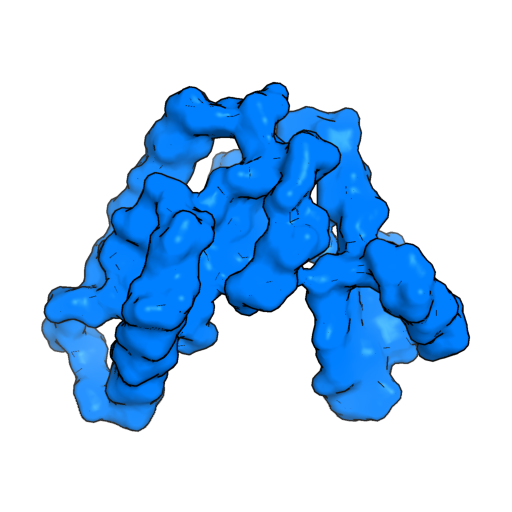C C . ARG A 1 90 ? 23.057 29.654 27.434 1.00 21.51 819 ARG A C 1
ATOM 726 O O . ARG A 1 90 ? 23.675 30.667 27.761 1.00 21.75 819 ARG A O 1
ATOM 734 N N A LYS A 1 91 ? 23.651 28.575 26.932 0.50 21.44 820 LYS A N 1
ATOM 735 N N B LYS A 1 91 ? 23.651 28.575 26.931 0.50 21.44 820 LYS A N 1
ATOM 736 C CA A LYS A 1 91 ? 25.091 28.530 26.693 0.50 21.63 820 LYS A CA 1
ATOM 737 C CA B LYS A 1 91 ? 25.091 28.530 26.693 0.50 21.63 820 LYS A CA 1
ATOM 738 C C A LYS A 1 91 ? 25.522 29.606 25.702 0.50 21.18 820 LYS A C 1
ATOM 739 C C B LYS A 1 91 ? 25.522 29.606 25.702 0.50 21.18 820 LYS A C 1
ATOM 740 O O A LYS A 1 91 ? 26.561 30.241 25.873 0.50 21.16 820 LYS A O 1
ATOM 741 O O B LYS A 1 91 ? 26.632 30.129 25.788 0.50 21.14 820 LYS A O 1
ATOM 752 N N . ILE A 1 92 ? 24.716 29.806 24.664 1.00 20.20 821 ILE A N 1
ATOM 753 C CA . ILE A 1 92 ? 25.010 30.820 23.664 1.00 19.45 821 ILE A CA 1
ATOM 754 C C . ILE A 1 92 ? 24.969 32.202 24.313 1.00 19.22 821 ILE A C 1
ATOM 755 O O . ILE A 1 92 ? 25.887 33.010 24.150 1.00 18.95 821 ILE A O 1
ATOM 760 N N . HIS A 1 93 ? 23.919 32.450 25.091 1.00 19.55 822 HIS A N 1
ATOM 761 C CA . HIS A 1 93 ? 23.754 33.731 25.764 1.00 20.64 822 HIS A CA 1
ATOM 762 C C . HIS A 1 93 ? 24.878 34.015 26.749 1.00 21.57 822 HIS A C 1
ATOM 763 O O . HIS A 1 93 ? 25.342 35.144 26.859 1.00 21.95 822 HIS A O 1
ATOM 770 N N . GLU A 1 94 ? 25.315 32.984 27.458 1.00 22.59 823 GLU A N 1
ATOM 771 C CA . GLU A 1 94 ? 26.377 33.150 28.445 1.00 24.13 823 GLU A CA 1
ATOM 772 C C . GLU A 1 94 ? 27.694 33.576 27.804 1.00 24.33 823 GLU A C 1
ATOM 773 O O . GLU A 1 94 ? 28.568 34.138 28.466 1.00 24.87 823 GLU A O 1
ATOM 779 N N . GLN A 1 95 ? 27.831 33.308 26.513 1.00 24.20 824 GLN A N 1
ATOM 780 C CA . GLN A 1 95 ? 29.016 33.697 25.767 1.00 24.38 824 GLN A CA 1
ATOM 781 C C . GLN A 1 95 ? 28.864 35.067 25.120 1.00 23.62 824 GLN A C 1
ATOM 782 O O . GLN A 1 95 ? 29.735 35.507 24.373 1.00 23.89 824 GLN A O 1
ATOM 788 N N . GLY A 1 96 ? 27.743 35.729 25.382 1.00 22.31 825 GLY A N 1
ATOM 789 C CA . GLY A 1 96 ? 27.508 37.046 24.819 1.00 21.52 825 GLY A CA 1
ATOM 790 C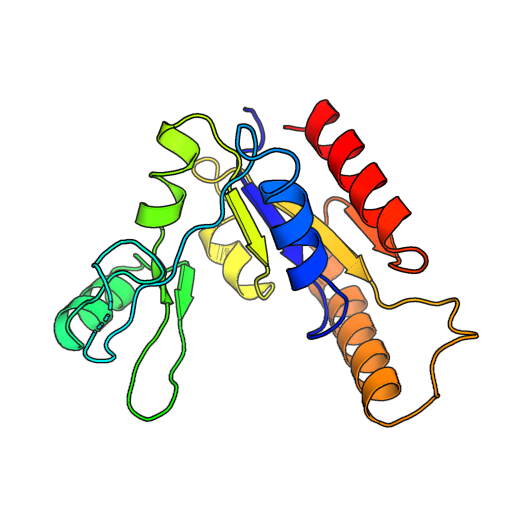 C . GLY A 1 96 ? 27.114 37.023 23.349 1.00 20.60 825 GLY A C 1
ATOM 791 O O . GLY A 1 96 ? 27.248 38.025 22.642 1.00 21.59 825 GLY A O 1
ATOM 792 N N . LEU A 1 97 ? 26.634 35.880 22.877 1.00 18.97 826 LEU A N 1
ATOM 793 C CA . LEU A 1 97 ? 26.193 35.763 21.493 1.00 18.26 826 LEU A CA 1
ATOM 794 C C . LEU A 1 97 ? 24.671 35.794 21.396 1.00 17.49 826 LEU A C 1
ATOM 795 O O . LEU A 1 97 ? 23.962 35.531 22.371 1.00 17.80 826 LEU A O 1
ATOM 800 N N . ILE 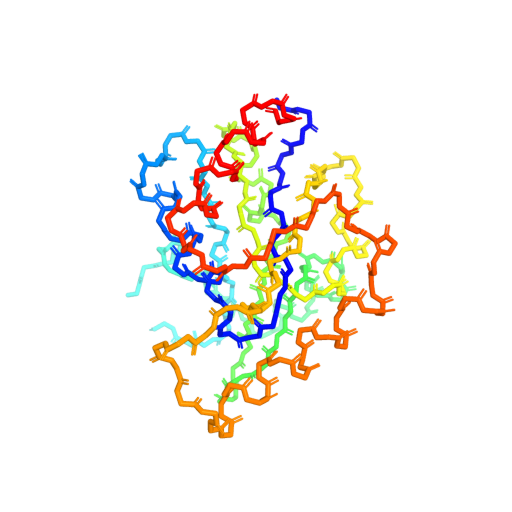A 1 98 ? 24.178 36.125 20.206 1.00 16.75 827 ILE A N 1
ATOM 801 C CA . ILE A 1 98 ? 22.747 36.124 19.920 1.00 16.73 827 ILE A CA 1
ATOM 802 C C . ILE A 1 98 ? 22.374 34.787 19.301 1.00 16.06 827 ILE A C 1
ATOM 803 O O . ILE A 1 98 ? 22.946 34.382 18.288 1.00 16.05 827 ILE A O 1
ATOM 808 N N . ALA A 1 99 ? 21.433 34.084 19.919 1.00 15.48 828 ALA A N 1
ATOM 809 C CA . ALA A 1 99 ? 20.979 32.812 19.373 1.00 15.74 828 ALA A CA 1
ATOM 810 C C . ALA A 1 99 ? 19.981 33.044 18.248 1.00 15.90 828 ALA A C 1
ATOM 811 O O . ALA A 1 99 ? 19.045 33.829 18.414 1.00 17.32 828 ALA A O 1
ATOM 813 N N . ILE A 1 100 ? 20.161 32.371 17.114 1.00 15.27 829 ILE A N 1
ATOM 814 C CA . ILE A 1 100 ? 19.173 32.434 16.029 1.00 15.68 829 ILE A CA 1
ATOM 815 C C . ILE A 1 100 ? 18.355 31.157 16.025 1.00 16.28 829 ILE A C 1
ATOM 816 O O . ILE A 1 100 ? 18.906 30.050 15.993 1.00 17.18 829 ILE A O 1
ATOM 821 N N . LEU A 1 101 ? 17.038 31.321 16.069 1.00 16.67 830 LEU A N 1
ATOM 822 C CA . LEU A 1 101 ? 16.120 30.195 16.140 1.00 18.06 830 LEU A CA 1
ATOM 823 C C . LEU A 1 101 ? 15.076 30.270 15.046 1.00 17.29 830 LEU A C 1
ATOM 824 O O . LEU A 1 101 ? 14.208 31.142 15.080 1.00 18.48 830 LEU A O 1
ATOM 829 N N . ASP A 1 102 ? 15.154 29.353 14.086 1.00 16.89 831 ASP A N 1
ATOM 830 C CA . ASP A 1 102 ? 14.123 29.240 13.057 1.00 17.28 831 ASP A CA 1
ATOM 831 C C . ASP A 1 102 ? 13.126 28.191 13.538 1.00 17.35 831 ASP A C 1
ATOM 832 O O . ASP A 1 102 ? 13.337 26.985 13.377 1.00 18.85 831 ASP A O 1
ATOM 837 N N . VAL A 1 103 ? 12.052 28.661 14.158 1.00 17.23 832 VAL A N 1
ATOM 838 C CA . VAL A 1 103 ? 11.115 27.774 14.838 1.00 17.94 832 VAL A CA 1
ATOM 839 C C . VAL A 1 103 ? 9.671 28.080 14.495 1.00 17.84 832 VAL A C 1
ATOM 840 O O . VAL A 1 103 ? 9.385 29.044 13.794 1.00 17.07 832 VAL A O 1
ATOM 844 N N . GLU A 1 104 ? 8.771 27.239 14.992 1.00 18.65 833 GLU A N 1
ATOM 845 C CA . GLU A 1 104 ? 7.340 27.440 14.821 1.00 19.72 833 GLU A CA 1
ATOM 846 C C . GLU A 1 104 ? 6.877 28.382 15.928 1.00 19.78 833 GLU A C 1
ATOM 847 O O . GLU A 1 104 ? 7.523 28.474 16.967 1.00 19.56 833 GLU A O 1
ATOM 853 N N . PRO A 1 105 ? 5.776 29.099 15.715 1.00 20.76 834 PRO A N 1
ATOM 854 C CA . PRO A 1 105 ? 5.296 30.059 16.718 1.00 21.53 834 PRO A CA 1
ATOM 855 C C . PRO A 1 105 ? 5.092 29.468 18.117 1.00 22.09 834 PRO A C 1
ATOM 856 O O . PRO A 1 105 ? 5.251 30.179 19.106 1.00 22.10 834 PRO A O 1
ATOM 860 N N . GLN A 1 106 ? 4.772 28.183 18.192 1.00 22.61 835 GLN A N 1
ATOM 861 C CA . GLN A 1 106 ? 4.549 27.513 19.469 1.00 23.73 835 GLN A CA 1
ATOM 862 C C . GLN A 1 106 ? 5.740 27.659 20.420 1.00 23.52 835 GLN A C 1
ATOM 863 O O . GLN A 1 106 ? 5.571 27.697 21.635 1.00 23.63 835 GLN A O 1
ATOM 869 N N . ALA A 1 107 ? 6.940 27.765 19.858 1.00 22.98 836 ALA A N 1
ATOM 870 C CA . ALA A 1 107 ? 8.160 27.902 20.649 1.00 23.29 836 ALA A CA 1
ATOM 871 C C . ALA A 1 107 ? 8.172 29.177 21.495 1.00 23.31 836 ALA A C 1
ATOM 872 O O . ALA A 1 107 ? 8.873 29.260 22.499 1.00 23.14 836 ALA A O 1
ATOM 874 N N . LEU A 1 108 ? 7.395 30.171 21.085 1.00 23.64 837 LEU A N 1
ATOM 875 C CA . LEU A 1 108 ? 7.357 31.444 21.801 1.00 24.68 837 LEU A CA 1
ATOM 876 C C . LEU A 1 108 ? 6.763 31.354 23.204 1.00 25.63 837 LEU A C 1
ATOM 877 O O . LEU A 1 108 ? 7.024 32.211 24.045 1.00 26.00 837 LEU A O 1
ATOM 882 N N . LYS A 1 109 ? 5.965 30.323 23.456 1.00 26.32 838 LYS A N 1
ATOM 883 C CA . LYS A 1 109 ? 5.382 30.144 24.779 1.00 27.50 838 LYS A CA 1
ATOM 884 C C . LYS A 1 109 ? 6.487 30.061 25.831 1.00 27.56 838 LYS A C 1
ATOM 885 O O . LYS A 1 109 ? 6.375 30.628 26.916 1.00 28.04 838 LYS A O 1
ATOM 891 N N . VAL A 1 110 ? 7.562 29.357 25.499 1.00 27.39 839 VAL A N 1
ATOM 892 C CA . VAL A 1 110 ? 8.673 29.196 26.419 1.00 27.75 839 VAL A CA 1
ATOM 893 C C . VAL A 1 110 ? 9.741 30.277 26.227 1.00 27.36 839 VAL A C 1
ATOM 894 O O . VAL A 1 110 ? 10.388 30.691 27.187 1.00 27.78 839 VAL A O 1
ATOM 898 N N . LEU A 1 111 ? 9.908 30.752 24.996 1.00 26.84 840 LEU A N 1
ATOM 899 C CA . LEU A 1 111 ? 10.951 31.737 24.693 1.00 26.76 840 LEU A CA 1
ATOM 900 C C . LEU A 1 111 ? 10.622 33.162 25.118 1.00 27.00 840 LEU A C 1
ATOM 901 O O . LEU A 1 111 ? 11.526 33.942 25.406 1.00 26.54 840 LEU A O 1
ATOM 906 N N . ARG A 1 112 ? 9.339 33.509 25.146 1.00 27.48 841 ARG A N 1
ATOM 907 C CA . ARG A 1 112 ? 8.943 34.874 25.485 1.00 28.47 841 ARG A CA 1
ATOM 908 C C . ARG A 1 112 ? 8.992 35.187 26.975 1.00 28.59 841 ARG A C 1
ATOM 909 O O . ARG A 1 112 ? 7.960 35.381 27.623 1.00 28.97 841 ARG A O 1
ATOM 917 N N . THR A 1 113 ? 10.209 35.227 27.503 1.00 28.66 842 THR A N 1
ATOM 918 C CA . THR A 1 113 ? 10.466 35.569 28.892 1.00 28.87 842 THR A CA 1
ATOM 919 C C . THR A 1 113 ? 11.745 36.394 28.924 1.00 28.20 842 THR A C 1
ATOM 920 O O . THR A 1 113 ? 12.500 36.417 27.947 1.00 27.74 842 THR A O 1
ATOM 924 N N . ALA A 1 114 ? 12.001 37.050 30.050 1.00 27.87 843 ALA A N 1
ATOM 925 C CA . ALA A 1 114 ? 13.190 37.876 30.212 1.00 27.53 843 ALA A CA 1
ATOM 926 C C . ALA A 1 114 ? 14.464 37.067 29.998 1.00 27.24 843 ALA A C 1
ATOM 927 O O . ALA A 1 114 ? 15.450 37.577 29.468 1.00 27.46 843 ALA A O 1
ATOM 929 N N . GLU A 1 115 ? 14.433 35.804 30.412 1.00 26.74 844 GLU A N 1
ATOM 930 C CA . GLU A 1 115 ? 15.589 34.923 30.301 1.00 26.48 844 GLU A CA 1
ATOM 931 C C . GLU A 1 115 ? 16.120 34.816 28.875 1.00 25.40 844 GLU A C 1
ATOM 932 O O . GLU A 1 115 ? 17.329 34.867 28.655 1.00 25.76 844 GLU A O 1
ATOM 938 N N . PHE A 1 116 ? 15.220 34.676 27.905 1.00 23.82 845 PHE A N 1
ATOM 939 C CA . PHE A 1 116 ? 15.638 34.502 26.511 1.00 22.81 845 PHE A CA 1
ATOM 940 C C . PHE A 1 116 ? 15.512 35.756 25.654 1.00 21.88 845 PHE A C 1
ATOM 941 O O . PHE A 1 116 ? 16.115 35.840 24.585 1.00 21.32 845 PHE A O 1
ATOM 949 N N . ALA A 1 117 ? 14.720 36.714 26.131 1.00 20.88 846 ALA A N 1
ATOM 950 C CA . ALA A 1 117 ? 14.532 38.015 25.481 1.00 20.50 846 ALA A CA 1
ATOM 951 C C . ALA A 1 117 ? 14.542 37.987 23.945 1.00 20.00 846 ALA A C 1
ATOM 952 O O . ALA A 1 117 ? 15.426 38.555 23.311 1.00 19.70 846 ALA A O 1
ATOM 954 N N . PRO A 1 118 ? 13.552 37.346 23.336 1.00 19.39 847 PRO A N 1
ATOM 955 C CA . PRO A 1 118 ? 13.521 37.238 21.872 1.00 18.86 847 PRO A CA 1
ATOM 956 C C . PRO A 1 118 ? 13.088 38.492 21.106 1.00 17.85 847 PRO A C 1
ATOM 957 O O . PRO A 1 118 ? 12.270 39.282 21.587 1.00 19.09 847 PRO A O 1
ATOM 961 N N . PHE A 1 119 ? 13.667 38.652 19.917 1.00 16.57 848 PHE A N 1
ATOM 962 C CA . PHE A 1 119 ? 13.279 39.652 18.923 1.00 15.50 848 PHE A CA 1
ATOM 963 C C . PHE A 1 119 ? 12.676 38.773 17.819 1.00 14.58 848 PHE A C 1
ATOM 964 O O . PHE A 1 119 ? 13.376 37.949 17.219 1.00 14.22 848 PHE A O 1
ATOM 972 N N . VAL A 1 120 ? 11.378 38.929 17.566 1.00 13.89 849 VAL A N 1
ATOM 973 C CA . VAL A 1 120 ? 10.658 38.025 16.671 1.00 13.78 849 VAL A CA 1
ATOM 974 C C . VAL A 1 120 ? 10.419 38.636 15.298 1.00 13.07 849 VAL A C 1
ATOM 975 O O . VAL A 1 120 ? 9.716 39.637 15.160 1.00 13.64 849 VAL A O 1
ATOM 979 N N . VAL A 1 121 ? 11.017 38.027 14.280 1.00 12.61 850 VAL A N 1
ATOM 980 C CA . VAL A 1 121 ? 10.881 38.515 12.919 1.00 12.78 850 VAL A CA 1
ATOM 981 C C . VAL A 1 121 ? 10.169 37.486 12.058 1.00 12.57 850 VAL A C 1
ATOM 982 O O . VAL A 1 121 ? 10.573 36.327 12.000 1.00 13.09 850 VAL A O 1
ATOM 986 N N . PHE A 1 122 ? 9.101 37.915 11.401 1.00 12.00 851 PHE A N 1
ATOM 987 C CA . PHE A 1 122 ? 8.399 37.082 10.446 1.00 12.01 851 PHE A CA 1
ATOM 988 C C . PHE A 1 122 ? 8.998 37.303 9.061 1.00 11.68 851 PHE A C 1
ATOM 989 O O . PHE A 1 122 ? 9.007 38.425 8.563 1.00 11.90 851 PHE A O 1
ATOM 997 N N . ILE A 1 123 ? 9.492 36.230 8.449 1.00 11.21 852 ILE A N 1
ATOM 998 C CA . ILE A 1 123 ? 10.038 36.279 7.095 1.00 11.44 852 ILE A CA 1
ATOM 999 C C . ILE A 1 123 ? 8.923 35.786 6.185 1.00 11.35 852 ILE A C 1
ATOM 1000 O O . ILE A 1 123 ? 8.597 34.599 6.174 1.00 11.82 852 ILE A O 1
ATOM 1005 N N . ALA A 1 124 ? 8.319 36.714 5.449 1.00 11.22 853 ALA A N 1
ATOM 1006 C CA . ALA A 1 124 ? 7.154 36.419 4.622 1.00 11.66 853 ALA A CA 1
ATOM 1007 C C . ALA A 1 124 ? 7.533 35.943 3.228 1.00 11.70 853 ALA A C 1
ATOM 1008 O O . ALA A 1 124 ? 8.563 36.341 2.674 1.00 11.88 853 ALA A O 1
ATOM 1010 N N . ALA A 1 125 ? 6.668 35.118 2.648 1.00 12.22 854 ALA A N 1
ATOM 1011 C CA . ALA A 1 125 ? 6.883 34.629 1.289 1.00 12.89 854 ALA A CA 1
ATOM 1012 C C . ALA A 1 125 ? 6.953 35.796 0.316 1.00 13.07 854 ALA A C 1
ATOM 1013 O O . ALA A 1 125 ? 6.306 36.822 0.516 1.00 13.42 854 ALA A O 1
ATOM 1015 N N . PRO A 1 126 ? 7.745 35.662 -0.743 1.00 13.29 855 PRO A N 1
ATOM 1016 C CA . PRO A 1 126 ? 7.858 36.755 -1.713 1.00 13.84 855 PRO A CA 1
ATOM 1017 C C . PRO A 1 126 ? 6.525 37.082 -2.399 1.00 14.04 855 PRO A C 1
ATOM 1018 O O . PRO A 1 126 ? 5.701 36.189 -2.679 1.00 15.55 855 PRO A O 1
ATOM 1022 N N . THR A 1 127 ? 6.325 38.372 -2.654 1.00 13.91 856 THR A N 1
ATOM 1023 C CA . THR A 1 127 ? 5.186 38.854 -3.424 1.00 14.53 856 THR A CA 1
ATOM 1024 C C . THR A 1 127 ? 5.599 39.161 -4.862 1.00 14.14 856 THR A C 1
ATOM 1025 O O . THR A 1 127 ? 4.744 39.374 -5.728 1.00 15.24 856 THR A O 1
ATOM 1029 N N . ILE A 1 128 ? 6.902 39.244 -5.101 1.00 13.28 857 ILE A N 1
ATOM 1030 C CA . ILE A 1 128 ? 7.445 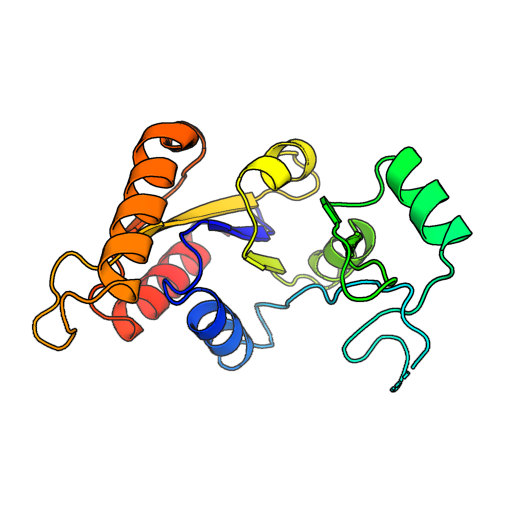39.508 -6.430 1.00 13.50 857 ILE A CA 1
ATOM 1031 C C . ILE A 1 128 ? 8.180 38.230 -6.804 1.00 12.74 857 ILE A C 1
ATOM 1032 O O . ILE A 1 128 ? 9.211 37.889 -6.214 1.00 12.35 857 ILE A O 1
ATOM 1037 N N . THR A 1 129 ? 7.615 37.501 -7.758 1.00 13.04 858 THR A N 1
ATOM 1038 C CA . THR A 1 129 ? 8.107 36.168 -8.090 1.00 14.16 858 THR A CA 1
ATOM 1039 C C . THR A 1 129 ? 8.312 35.898 -9.575 1.00 14.47 858 THR A C 1
ATOM 1040 O O . THR A 1 129 ? 7.929 34.829 -10.057 1.00 14.70 858 THR A O 1
ATOM 1044 N N . PRO A 1 130 ? 8.950 36.809 -10.303 1.00 14.84 859 PRO A N 1
ATOM 1045 C CA . PRO A 1 130 ? 9.120 36.604 -11.746 1.00 15.61 859 PRO A CA 1
ATOM 1046 C C . PRO A 1 130 ? 9.976 35.376 -12.071 1.00 15.98 859 PRO A C 1
ATOM 1047 O O . PRO A 1 130 ? 9.821 34.784 -13.144 1.00 17.05 859 PRO A O 1
ATOM 1051 N N . GLY A 1 131 ? 10.847 34.974 -11.149 1.00 15.39 860 GLY A N 1
ATOM 1052 C CA . GLY A 1 131 ? 11.728 33.852 -11.417 1.00 16.40 860 GLY A CA 1
ATOM 1053 C C . GLY A 1 131 ? 11.234 32.516 -10.911 1.00 16.61 860 GLY A C 1
ATOM 1054 O O . GLY A 1 131 ? 11.926 31.509 -11.052 1.00 17.45 860 GLY A O 1
ATOM 1055 N N . LEU A 1 132 ? 10.043 32.498 -10.321 1.00 16.83 861 LEU A N 1
ATOM 1056 C CA . LEU A 1 132 ? 9.524 31.288 -9.704 1.00 18.12 861 LEU A CA 1
ATOM 1057 C C . LEU A 1 132 ? 8.279 30.767 -10.394 1.00 19.71 861 LEU A C 1
ATOM 1058 O O . LEU A 1 132 ? 7.348 31.518 -10.676 1.00 19.83 861 LEU A O 1
ATOM 1063 N N . ASN A 1 133 ? 8.274 29.467 -10.670 1.00 21.26 862 ASN A N 1
ATOM 1064 C CA . ASN A 1 133 ? 7.113 28.833 -11.263 1.00 23.67 862 ASN A CA 1
ATOM 1065 C C . ASN A 1 133 ? 5.9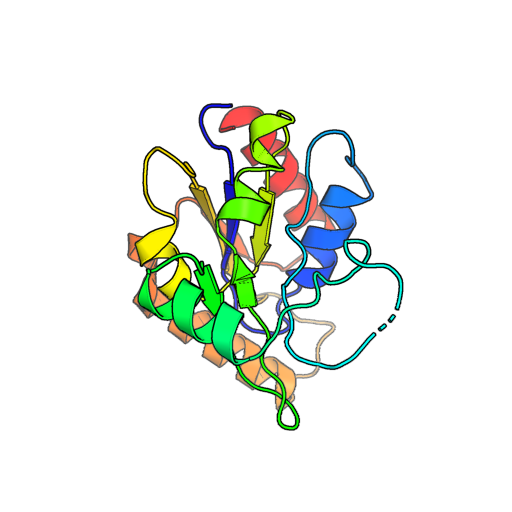93 28.841 -10.253 1.00 24.86 862 ASN A C 1
ATOM 1066 O O . ASN A 1 133 ? 6.229 28.683 -9.058 1.00 25.37 862 ASN A O 1
ATOM 1071 N N . GLU A 1 134 ? 4.769 29.023 -10.724 1.00 26.85 863 GLU A N 1
ATOM 1072 C CA . GLU A 1 134 ? 3.621 28.997 -9.839 1.00 28.32 863 GLU A CA 1
ATOM 1073 C C . GLU A 1 134 ? 3.224 27.538 -9.606 1.00 28.74 863 GLU A C 1
ATOM 1074 O O . GLU A 1 134 ? 2.086 27.141 -9.860 1.00 29.75 863 GLU A O 1
ATOM 1080 N N . ASP A 1 135 ? 4.174 26.737 -9.129 1.00 29.00 864 ASP A N 1
ATOM 1081 C CA . ASP A 1 135 ? 3.940 25.316 -8.900 1.00 29.07 864 ASP A CA 1
ATOM 1082 C C . ASP A 1 135 ? 3.428 25.011 -7.499 1.00 28.92 864 ASP A C 1
ATOM 1083 O O . ASP A 1 135 ? 3.186 25.922 -6.700 1.00 28.40 864 ASP A O 1
ATOM 1088 N N . GLU A 1 136 ? 3.277 23.721 -7.212 1.00 28.99 865 GLU A N 1
ATOM 1089 C CA . GLU A 1 136 ? 2.771 23.263 -5.922 1.00 29.04 865 GLU A CA 1
ATOM 1090 C C . GLU A 1 136 ? 3.603 23.808 -4.770 1.00 28.23 865 GLU A C 1
ATOM 1091 O O . GLU A 1 136 ? 3.060 24.215 -3.749 1.00 28.13 865 GLU A O 1
ATOM 1097 N N . SER A 1 137 ? 4.919 23.829 -4.941 1.00 27.11 866 SER A N 1
ATOM 1098 C CA . SER A 1 137 ? 5.809 24.322 -3.894 1.00 26.07 866 SER A CA 1
ATOM 1099 C C . SER A 1 137 ? 5.612 25.807 -3.577 1.00 24.30 866 SER A C 1
ATOM 1100 O O . SER A 1 137 ? 5.532 26.183 -2.407 1.00 23.23 866 SER A O 1
ATOM 1103 N N . LEU A 1 138 ? 5.511 26.649 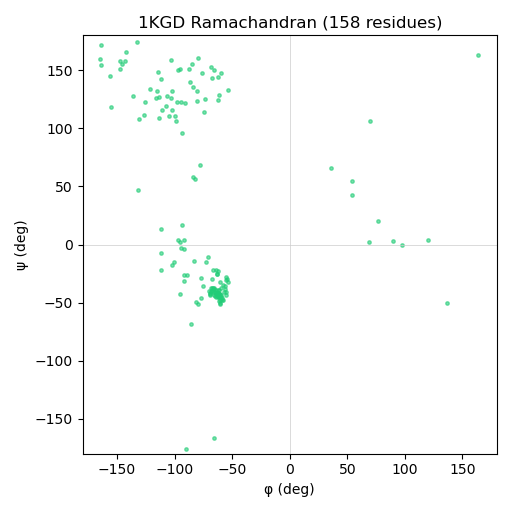-4.602 1.00 22.37 867 LEU A N 1
ATOM 1104 C CA . LEU A 1 138 ? 5.313 28.078 -4.355 1.00 21.34 867 LEU A CA 1
ATOM 1105 C C . LEU A 1 138 ? 3.921 28.359 -3.798 1.00 21.05 867 LEU A C 1
ATOM 1106 O O . LEU A 1 138 ? 3.759 29.197 -2.914 1.00 19.82 867 LEU A O 1
ATOM 1111 N N . GLN A 1 139 ? 2.917 27.662 -4.319 1.00 21.02 868 GLN A N 1
ATOM 1112 C CA . GLN A 1 139 ? 1.554 27.842 -3.841 1.00 21.38 868 GLN A CA 1
ATOM 1113 C C . GLN A 1 139 ? 1.452 27.459 -2.379 1.00 20.92 868 GLN A C 1
ATOM 1114 O O . GLN A 1 139 ? 0.840 28.172 -1.589 1.00 20.41 868 GLN A O 1
ATOM 1120 N N . ARG A 1 140 ? 2.078 26.348 -2.010 1.00 20.44 869 ARG A N 1
ATOM 1121 C CA . ARG A 1 140 ? 2.055 25.917 -0.622 1.00 20.77 869 ARG A CA 1
ATOM 1122 C C . ARG A 1 140 ? 2.850 26.880 0.263 1.00 19.34 869 ARG A C 1
ATOM 1123 O O . ARG A 1 140 ? 2.445 27.167 1.385 1.00 19.40 869 ARG A O 1
ATOM 1131 N N . LEU A 1 141 ? 3.967 27.402 -0.242 1.00 17.90 870 LEU A N 1
ATOM 1132 C CA . LEU A 1 141 ? 4.748 28.380 0.509 1.00 17.23 870 LEU A CA 1
ATOM 1133 C C . LEU A 1 141 ? 3.903 29.617 0.805 1.00 16.29 870 LEU A C 1
ATOM 1134 O O . LEU A 1 141 ? 3.859 30.105 1.935 1.00 15.76 870 LEU A O 1
ATOM 1139 N N . GLN A 1 142 ? 3.226 30.130 -0.216 1.00 16.23 871 GLN A N 1
ATOM 1140 C CA . GLN A 1 142 ? 2.419 31.326 -0.029 1.00 16.72 871 GLN A CA 1
ATOM 1141 C C . GLN A 1 142 ? 1.215 31.063 0.885 1.00 16.52 871 GLN A C 1
ATOM 1142 O O . GLN A 1 142 ? 0.875 31.907 1.711 1.00 16.29 871 GLN A O 1
ATOM 1148 N N . LYS A 1 143 ? 0.607 29.884 0.761 1.00 16.11 872 LYS A N 1
ATOM 1149 C CA . LYS A 1 143 ? -0.500 29.490 1.634 1.00 16.58 872 LYS A CA 1
ATOM 1150 C C . LYS A 1 143 ? -0.049 29.450 3.094 1.00 16.21 872 LYS A C 1
ATOM 1151 O O . LYS A 1 143 ? -0.687 30.039 3.975 1.00 16.31 872 LYS A O 1
ATOM 1157 N N . GLU A 1 144 ? 1.050 28.745 3.348 1.00 15.90 873 GLU A N 1
ATOM 1158 C CA . GLU A 1 144 ? 1.566 28.599 4.702 1.00 16.14 873 GLU A CA 1
ATOM 1159 C C . GLU A 1 144 ? 1.997 29.942 5.279 1.00 14.85 873 GLU A C 1
ATOM 1160 O O . GLU A 1 144 ? 1.726 30.250 6.439 1.00 14.57 873 GLU A O 1
ATOM 1166 N N . SER A 1 145 ? 2.648 30.756 4.457 1.00 13.88 874 SER A N 1
ATOM 1167 C CA . SER A 1 145 ? 3.063 32.081 4.897 1.00 13.66 874 SER A CA 1
ATOM 1168 C C . SER A 1 145 ? 1.855 32.931 5.297 1.00 13.79 874 SER A C 1
ATOM 1169 O O . SER A 1 145 ? 1.864 33.600 6.335 1.00 13.77 874 SER A O 1
ATOM 1172 N N . ASP A 1 146 ? 0.808 32.892 4.479 1.00 14.17 875 ASP A N 1
ATOM 1173 C CA . ASP A 1 146 ? -0.399 33.652 4.779 1.00 15.66 875 ASP A CA 1
ATOM 1174 C C . ASP A 1 146 ? -1.080 33.159 6.054 1.00 15.39 875 ASP A C 1
ATOM 1175 O O . ASP A 1 146 ? -1.562 33.970 6.846 1.00 15.70 875 ASP A O 1
ATOM 1180 N N . ILE A 1 147 ? -1.130 31.839 6.250 1.00 15.30 876 ILE A N 1
ATOM 1181 C CA . ILE A 1 147 ? -1.709 31.279 7.472 1.00 16.17 876 ILE A CA 1
ATOM 1182 C C . ILE A 1 147 ? -0.941 31.821 8.676 1.00 15.37 876 ILE A C 1
ATOM 1183 O O . ILE A 1 147 ? -1.531 32.305 9.644 1.00 15.49 876 ILE A O 1
ATOM 1188 N N . LEU A 1 148 ? 0.385 31.769 8.611 1.00 15.02 877 LEU A N 1
ATOM 1189 C CA . LEU A 1 148 ? 1.190 32.250 9.724 1.00 15.54 877 LEU A CA 1
ATOM 1190 C C . LEU A 1 148 ? 0.976 33.733 9.984 1.00 15.47 877 LEU A C 1
ATOM 1191 O O . LEU A 1 148 ? 0.803 34.158 11.130 1.00 15.38 877 LEU A O 1
ATOM 1196 N N . GLN A 1 149 ? 0.957 34.517 8.909 1.00 16.24 878 GLN A N 1
ATOM 1197 C CA . GLN A 1 149 ? 0.823 35.965 9.018 1.00 18.46 878 GLN A CA 1
ATOM 1198 C C . GLN A 1 149 ? -0.495 36.395 9.652 1.00 18.89 878 GLN A C 1
ATOM 1199 O O . GLN A 1 149 ? -0.521 37.274 10.511 1.00 20.49 878 GLN A O 1
ATOM 1205 N N . ARG A 1 150 ? -1.594 35.777 9.244 1.00 18.73 879 ARG A N 1
ATOM 1206 C CA . ARG A 1 150 ? -2.887 36.198 9.777 1.00 19.11 879 ARG A CA 1
ATOM 1207 C C . ARG A 1 150 ? -3.225 35.574 11.134 1.00 18.79 879 ARG A C 1
ATOM 1208 O O . ARG A 1 150 ? -4.137 36.030 11.827 1.00 20.64 879 ARG A O 1
ATOM 1216 N N . THR A 1 151 ? -2.491 34.541 11.525 1.00 17.17 880 THR A N 1
ATOM 1217 C CA . THR A 1 151 ? -2.781 33.863 12.776 1.00 16.18 880 THR A CA 1
ATOM 1218 C C . THR A 1 151 ? -1.939 34.373 13.941 1.00 15.51 880 THR A C 1
ATOM 1219 O O . THR A 1 151 ? -2.466 34.603 15.029 1.00 15.69 880 THR A O 1
ATOM 1223 N N . TYR A 1 152 ? -0.650 34.597 13.694 1.00 14.70 881 TYR A N 1
ATOM 1224 C CA . TYR A 1 152 ? 0.296 34.879 14.779 1.00 14.66 881 TYR A CA 1
ATOM 1225 C C . TYR A 1 152 ? 0.866 36.282 14.827 1.00 14.45 881 TYR A C 1
ATOM 1226 O O . TYR A 1 152 ? 1.820 36.533 15.569 1.00 14.56 881 TYR A O 1
ATOM 1235 N N . ALA A 1 153 ? 0.264 37.197 14.073 1.00 15.27 882 ALA A N 1
ATOM 1236 C CA . ALA A 1 153 ? 0.783 38.560 13.958 1.00 16.27 882 ALA A CA 1
ATOM 1237 C C . ALA A 1 153 ? 0.969 39.313 15.277 1.00 16.16 882 ALA A C 1
ATOM 1238 O O . ALA A 1 153 ? 1.827 40.195 15.359 1.00 15.92 882 ALA A O 1
ATOM 1240 N N . HIS A 1 154 ? 0.180 38.978 16.296 1.00 15.95 883 HIS A N 1
ATOM 1241 C CA . HIS A 1 154 ? 0.336 39.600 17.606 1.00 16.80 883 HIS A CA 1
ATOM 1242 C C . HIS A 1 154 ? 1.776 39.483 18.107 1.00 16.33 883 HIS A C 1
ATOM 1243 O O . HIS A 1 154 ? 2.281 40.360 18.802 1.00 17.19 883 HIS A O 1
ATOM 1250 N N . TYR A 1 155 ? 2.438 38.393 17.740 1.00 15.55 884 TYR A N 1
ATOM 1251 C CA . TYR A 1 155 ? 3.754 38.085 18.275 1.00 16.41 884 TYR A CA 1
ATOM 1252 C C . TYR A 1 155 ? 4.928 38.619 17.459 1.00 16.12 884 TYR A C 1
ATOM 1253 O O . TYR A 1 155 ? 6.068 38.501 17.893 1.00 16.80 884 TYR A O 1
ATOM 1262 N N . PHE A 1 156 ? 4.667 39.236 16.310 1.00 14.74 885 PHE A N 1
ATOM 1263 C CA . PHE A 1 156 ? 5.768 39.714 15.465 1.00 14.74 885 PHE A CA 1
ATOM 1264 C C . PHE A 1 156 ? 6.266 41.084 15.918 1.00 15.07 885 PHE A C 1
ATOM 1265 O O . PHE A 1 156 ? 5.469 41.999 16.182 1.00 16.13 885 PHE A O 1
ATOM 1273 N N . ASP A 1 157 ? 7.584 41.232 15.977 1.00 14.76 886 ASP A N 1
ATOM 1274 C CA . ASP A 1 157 ? 8.184 42.538 16.212 1.00 15.33 886 ASP A CA 1
ATOM 1275 C C . ASP A 1 157 ? 8.488 43.226 14.895 1.00 14.95 886 ASP A C 1
ATOM 1276 O O . ASP A 1 157 ? 8.541 44.447 14.829 1.00 16.84 886 ASP A O 1
ATOM 1281 N N . LEU A 1 158 ? 8.702 42.437 13.848 1.00 14.55 887 LEU A N 1
ATOM 1282 C CA . LEU A 1 158 ? 9.069 42.965 12.536 1.00 14.49 887 LEU A CA 1
ATOM 1283 C C . LEU A 1 158 ? 8.656 41.938 11.489 1.00 14.05 887 LEU A C 1
ATOM 1284 O O . LEU A 1 158 ? 8.715 40.742 11.750 1.00 13.96 887 LEU A O 1
ATOM 1289 N N . THR A 1 159 ? 8.222 42.411 10.323 1.00 14.00 888 THR A N 1
ATOM 1290 C CA . THR A 1 159 ? 7.944 41.539 9.186 1.00 14.66 888 THR A CA 1
ATOM 1291 C C . THR A 1 159 ? 8.819 41.978 8.016 1.00 14.11 888 THR A C 1
ATOM 1292 O O . THR A 1 159 ? 8.914 43.175 7.723 1.00 14.80 888 THR A O 1
ATOM 1296 N N . ILE A 1 160 ? 9.460 41.018 7.348 1.00 13.25 889 ILE A N 1
ATOM 1297 C CA . ILE A 1 160 ? 10.229 41.302 6.138 1.00 13.33 889 ILE A CA 1
ATOM 1298 C C . ILE A 1 160 ? 9.722 40.379 5.031 1.00 13.12 889 ILE A C 1
ATOM 1299 O O . ILE A 1 160 ? 9.721 39.155 5.198 1.00 13.20 889 ILE A O 1
ATOM 1304 N N . ILE A 1 161 ? 9.274 40.952 3.914 1.00 13.14 890 ILE A N 1
ATOM 1305 C CA . ILE A 1 161 ? 8.867 40.146 2.767 1.00 13.56 890 ILE A CA 1
ATOM 1306 C C . ILE A 1 161 ? 10.141 39.754 2.030 1.00 13.04 890 ILE A C 1
ATOM 1307 O O . ILE A 1 161 ? 10.921 40.622 1.614 1.00 13.24 890 ILE A O 1
ATOM 1312 N N . ASN A 1 162 ? 10.354 38.454 1.841 1.00 12.14 891 ASN A N 1
ATOM 1313 C CA . ASN A 1 162 ? 11.620 37.956 1.281 1.00 12.52 891 ASN A CA 1
ATOM 1314 C C . ASN A 1 162 ? 11.692 37.977 -0.244 1.00 12.65 891 ASN A C 1
ATOM 1315 O O . ASN A 1 162 ? 11.935 36.945 -0.874 1.00 13.43 891 ASN A O 1
ATOM 1320 N N . ASN A 1 163 ? 11.521 39.163 -0.825 1.00 12.64 892 ASN A N 1
ATOM 1321 C CA . ASN A 1 163 ? 11.636 39.351 -2.274 1.00 13.12 892 ASN A CA 1
ATOM 1322 C C . ASN A 1 163 ? 13.076 39.342 -2.786 1.00 12.99 892 ASN A C 1
ATOM 1323 O O . ASN A 1 163 ? 13.345 38.883 -3.891 1.00 13.57 892 ASN A O 1
ATOM 1328 N N . GLU A 1 164 ? 13.989 39.883 -1.987 1.00 12.64 893 GLU A N 1
ATOM 1329 C CA . GLU A 1 164 ? 15.414 39.922 -2.338 1.00 12.49 893 GLU A CA 1
ATOM 1330 C C . GLU A 1 164 ? 16.143 39.410 -1.116 1.00 11.98 893 GLU A C 1
ATOM 1331 O O . GLU A 1 164 ? 16.227 40.104 -0.100 1.00 12.26 893 GLU A O 1
ATOM 1337 N N . ILE A 1 165 ? 16.681 38.198 -1.194 1.00 11.32 894 ILE A N 1
ATOM 1338 C CA . ILE A 1 165 ? 17.178 37.574 0.030 1.00 11.55 894 ILE A CA 1
ATOM 1339 C C . ILE A 1 165 ? 18.397 38.284 0.609 1.00 11.36 894 ILE A C 1
ATOM 1340 O O . ILE A 1 165 ? 18.602 38.286 1.827 1.00 11.37 894 ILE A O 1
ATOM 1345 N N . ASP A 1 166 ? 19.205 38.901 -0.253 1.00 11.61 895 ASP A N 1
ATOM 1346 C CA . ASP A 1 166 ? 20.322 39.685 0.263 1.00 12.22 895 ASP A CA 1
ATOM 1347 C C . ASP A 1 166 ? 19.858 40.918 1.029 1.00 12.73 895 ASP A C 1
ATOM 1348 O O . ASP A 1 166 ? 20.446 41.276 2.046 1.00 13.06 895 ASP A O 1
ATOM 1353 N N . GLU A 1 167 ? 18.787 41.547 0.556 1.00 12.85 896 GLU A N 1
ATOM 1354 C CA . GLU A 1 167 ? 18.198 42.663 1.279 1.00 13.81 896 GLU A CA 1
ATOM 1355 C C . GLU A 1 167 ? 17.606 42.226 2.616 1.00 12.79 896 GLU A C 1
ATOM 1356 O O . GLU A 1 167 ? 17.712 42.938 3.615 1.00 12.89 896 GLU A O 1
ATOM 1362 N N . THR A 1 168 ? 16.992 41.050 2.642 1.00 12.26 897 THR A N 1
ATOM 1363 C CA . THR A 1 168 ? 16.437 40.534 3.881 1.00 12.22 897 THR A CA 1
ATOM 1364 C C . THR A 1 168 ? 17.543 40.386 4.918 1.00 11.96 897 THR A C 1
ATOM 1365 O O . THR A 1 168 ? 17.387 40.779 6.074 1.00 12.14 897 THR A O 1
ATOM 1369 N N . ILE A 1 169 ? 18.674 39.831 4.492 1.00 11.38 898 ILE A N 1
ATOM 1370 C CA . ILE A 1 169 ? 19.820 39.686 5.380 1.00 12.09 898 ILE A CA 1
ATOM 1371 C C . ILE A 1 169 ? 20.332 41.044 5.875 1.00 12.48 898 ILE A C 1
ATOM 1372 O O . ILE A 1 169 ? 20.602 41.215 7.068 1.00 12.63 898 ILE A O 1
ATOM 1377 N N . ARG A 1 170 ? 20.456 42.008 4.967 1.00 12.57 899 ARG A N 1
ATOM 1378 C CA . ARG A 1 170 ? 20.893 43.342 5.365 1.00 14.14 899 ARG A CA 1
ATOM 1379 C C . ARG A 1 170 ? 19.934 43.973 6.383 1.00 13.85 899 ARG A C 1
ATOM 1380 O O . ARG A 1 170 ? 20.364 44.575 7.370 1.00 14.44 899 ARG A O 1
ATOM 1388 N N . HIS A 1 171 ? 18.637 43.842 6.143 1.00 13.96 900 HIS A N 1
ATOM 1389 C CA . HIS A 1 171 ? 17.643 44.406 7.045 1.00 14.97 900 HIS A CA 1
ATOM 1390 C C . HIS A 1 171 ? 17.755 43.768 8.429 1.00 14.38 900 HIS A C 1
ATOM 1391 O O . HIS A 1 171 ? 17.682 44.462 9.443 1.00 14.85 900 HIS A O 1
ATOM 1398 N N . LEU A 1 172 ? 17.953 42.454 8.476 1.00 13.91 901 LEU A N 1
ATOM 1399 C CA . LEU A 1 172 ? 18.134 41.774 9.755 1.00 13.96 901 LEU A CA 1
ATOM 1400 C C . LEU A 1 172 ? 19.381 42.265 10.481 1.00 14.05 901 LEU A C 1
ATOM 1401 O O . LEU A 1 172 ? 19.349 42.486 11.693 1.00 14.65 901 LEU A O 1
ATOM 1406 N N . GLU A 1 173 ? 20.477 42.443 9.744 1.00 14.16 902 GLU A N 1
ATOM 1407 C CA . GLU A 1 173 ? 21.698 42.969 10.347 1.00 15.06 902 GLU A CA 1
ATOM 1408 C C . GLU A 1 173 ? 21.458 44.337 10.961 1.00 15.73 902 GLU A C 1
ATOM 1409 O O . GLU A 1 173 ? 21.888 44.620 12.084 1.00 16.12 902 GLU A O 1
ATOM 1415 N N . GLU A 1 174 ? 20.781 45.202 10.217 1.00 15.77 903 GLU A N 1
ATOM 1416 C CA . GLU A 1 174 ? 20.535 46.551 10.709 1.00 17.24 903 GLU A CA 1
ATOM 1417 C C . GLU A 1 174 ? 19.597 46.544 11.911 1.00 16.38 903 GLU A C 1
ATOM 1418 O O . GLU A 1 174 ? 19.798 47.294 12.874 1.00 16.87 903 GLU A O 1
ATOM 1424 N N . ALA A 1 175 ? 18.564 45.712 11.861 1.00 16.02 904 ALA A N 1
ATOM 1425 C CA . ALA A 1 175 ? 17.617 45.641 12.969 1.00 16.36 904 ALA A CA 1
ATOM 1426 C C . ALA A 1 175 ? 18.302 45.120 14.234 1.00 16.50 904 ALA A C 1
ATOM 1427 O O . ALA A 1 175 ? 18.127 45.677 15.316 1.00 16.72 904 ALA A O 1
ATOM 1429 N N . VAL A 1 176 ? 19.107 44.070 14.093 1.00 16.63 905 VAL A N 1
ATOM 1430 C CA . VAL A 1 176 ? 19.818 43.514 15.237 1.00 18.03 905 VAL A CA 1
ATOM 1431 C C . VAL A 1 176 ? 20.792 44.532 15.834 1.00 18.43 905 VAL A C 1
ATOM 1432 O O . VAL A 1 176 ? 20.893 44.668 17.052 1.00 18.85 905 VAL A O 1
ATOM 1436 N N . GLU A 1 177 ? 21.500 45.262 14.975 1.00 18.83 906 GLU A N 1
ATOM 1437 C CA . GLU A 1 177 ? 22.436 46.282 15.441 1.00 20.44 906 GLU A CA 1
ATOM 1438 C C . GLU A 1 177 ? 21.723 47.295 16.335 1.00 20.51 906 GLU A C 1
ATOM 1439 O O . GLU A 1 177 ? 22.270 47.742 17.345 1.00 21.33 906 GLU A O 1
ATOM 1445 N N . LEU A 1 178 ? 20.493 47.637 15.969 1.00 20.63 907 LEU A N 1
ATOM 1446 C CA . LEU A 1 178 ? 19.710 48.615 16.718 1.00 21.41 907 LEU A CA 1
ATOM 1447 C C . LEU A 1 178 ? 19.050 48.059 17.976 1.00 21.56 907 LEU A C 1
ATOM 1448 O O . LEU A 1 178 ? 19.206 48.628 19.062 1.00 21.23 907 LEU A O 1
ATOM 1453 N N . VAL A 1 179 ? 18.327 46.949 17.835 1.00 22.20 908 VAL A N 1
ATOM 1454 C CA . VAL A 1 179 ? 17.485 46.447 18.929 1.00 23.76 908 VAL A CA 1
ATOM 1455 C C . VAL A 1 179 ? 18.126 45.493 19.930 1.00 24.76 908 VAL A C 1
ATOM 1456 O O . VAL A 1 179 ? 17.675 45.402 21.075 1.00 24.48 908 VAL A O 1
ATOM 1460 N N . CYS A 1 180 ? 19.154 44.770 19.507 1.00 26.73 909 CYS A N 1
ATOM 1461 C CA . CYS A 1 180 ? 19.812 43.819 20.391 1.00 29.13 909 CYS A CA 1
ATOM 1462 C C . CYS A 1 180 ? 20.990 44.487 21.101 1.00 29.80 909 CYS A C 1
ATOM 1463 O O . CYS A 1 180 ? 22.143 44.078 20.989 1.00 31.43 909 CYS A O 1
#

Secondary structure (DSSP, 8-state):
----EEEEE--TTSSHHHHHHHHHHH-TTTEE--PPEE-S----BTTTBEE--HHHHHHHHHTT-EEEEEEETTEEEEEEHHHHHHHHHTTPEEEEE--GGGHHHHSSTTT-EEEEEEEPPS--TTS--SHHHHHHHHHHHHHHHHHGGG-SEEEE-SSHHHHHHHHHHHHHHH-

GO terms:
  GO:0005515 protein binding (F, IPI)
  GO:0005604 basement membrane (C, IDA)
  GO:0005652 nuclear lamina (C, IDA)
  GO:0005730 nucleolus (C, IDA)
  GO:0010839 negative regulation of keratinocyte proliferation (P, IDA)
  GO:0090288 negative regulation of cellular response to growth factor stimulus (P, IMP)
  GO:0061045 negative regulation of wound healing (P, IMP)
  GO:0106310 protein serine kinase activity (F, EXP)
  GO:0005886 plasma membrane (C, TAS)
  GO:0015629 actin cytoskeleton (C, TAS)
  GO:0004385 GMP kinase activity (F, TAS)
  GO:0007155 cell adhesion (P, TAS)
  GO:0004674 protein serine/threonine kinase activity (F, IDA)
  GO:0005829 cytosol (C, TAS)
  GO:0005737 cytoplasm (C, IDA)
  GO:0005911 cell-cell junction (C, IDA)
  GO:0016363 nuclear matrix (C, IDA)
  GO:0001953 negative regulation of cell-matrix adhesion (P, IMP)
  GO:0010839 negative regulation of keratinocyte proliferation (P, IMP)
  GO:0005654 nucleoplasm (C, IDA)

Solvent-accessible surface area: 10155 Å² total; per-residue (Å²): 107,152,92,65,0,0,0,0,1,7,0,118,76,8,10,20,188,133,0,21,96,51,0,35,100,120,53,88,116,48,7,21,81,1,28,26,25,0,26,71,108,105,117,125,105,31,125,88,62,47,46,22,66,97,112,101,0,64,116,18,28,80,92,109,66,11,14,64,125,37,93,111,138,164,9,31,48,3,5,30,10,63,8,0,72,89,11,24,138,128,48,31,5,0,0,1,32,6,101,16,93,7,5,173,50,0,121,67,99,91,4,14,9,12,4,0,0,0,4,9,15,96,115,33,126,72,96,117,109,70,132,85,12,76,107,23,49,118,58,2,72,69,20,72,164,80,60,54,155,86,32,78,46,54,13,82,13,52,107,74,100,69,1,18,111,70,0,40,102,13,13,149,150,50,33

Sequence (175 aa):
HMRKTLVLLGAHGVGRRHIKNTLITKKHPDRRFAYPIPHTTRPPEENGKNYYFVVVSHDQMMQDISNNEYLEYGSHEDAMMYGTKLETIRKKIHEQGLIAILDVEPQALKVLRTAEFAPFVVFIAAPTITPGLNEDESLQRLQKESDILQRTYAHYFDLTIINNEIDETIRHLEEAVELVC

Nearest PDB structures (foldseek):
  1kgd-assembly1_A  TM=1.006E+00  e=1.233E-38  Homo sapiens
  3ney-assembly5_F  TM=9.244E-01  e=2.380E-25  Homo sapiens
  3ney-assembly2_B  TM=9.050E-01  e=6.292E-25  Homo sapiens
  3tau-assembly1_A  TM=7.650E-01  e=1.431E-12  Listeria monocytogenes
  7s5e-assembly3_G  TM=6.461E-01  e=8.782E-12  Stenotrophomonas maltophilia K279a

B-factor: mean 25.67, std 11.38, range [11.14, 75.56]

Foldseek 3Di:
DQAQEEEEEAFPPLCLVVLQVVLCVVCVVAEDEQAKEKCPDDPDAPPRYHHDHPVVVVVCVVVVQFLDKDDDPNMIITGGVVSSLVCVVSVHHYYHHDYPSSCVVCVDSSNRYQYEYAAEAPDPPPDDPDPVSVVRNVRRVCCCVPPVVPHPYYDHCNDVVVVSVVVVVVVVPPD

Radius of gyration: 16.7 Å; Cα contacts (8 Å, |Δi|>4): 291; chains: 1; bounding box: 34×43×45 Å